Protein AF-A0A7S1KHN7-F1 (afdb_monomer)

Structure (mmCIF, N/CA/C/O backbone):
data_AF-A0A7S1KHN7-F1
#
_entry.id   AF-A0A7S1KHN7-F1
#
loop_
_atom_site.group_PDB
_atom_site.id
_atom_site.type_symbol
_atom_site.label_atom_id
_atom_site.label_alt_id
_atom_site.label_comp_id
_atom_site.label_asym_id
_atom_site.label_entity_id
_atom_site.label_seq_id
_atom_site.pdbx_PDB_ins_code
_atom_site.Cartn_x
_atom_site.Cartn_y
_atom_site.Cartn_z
_atom_site.occupancy
_atom_site.B_iso_or_equiv
_atom_site.auth_seq_id
_atom_site.auth_comp_id
_atom_site.auth_asym_id
_atom_site.auth_atom_id
_atom_site.pdbx_PDB_model_num
ATOM 1 N N . PRO A 1 1 ? 35.861 29.341 37.944 1.00 38.50 1 PRO A N 1
ATOM 2 C CA . PRO A 1 1 ? 36.157 28.935 36.550 1.00 38.50 1 PRO A CA 1
ATOM 3 C C . PRO A 1 1 ? 35.665 27.499 36.303 1.00 38.50 1 PRO A C 1
ATOM 5 O O . PRO A 1 1 ? 36.413 26.543 36.463 1.00 38.50 1 PRO A O 1
ATOM 8 N N . GLY A 1 2 ? 34.365 27.361 36.027 1.00 36.22 2 GLY A N 1
ATOM 9 C CA . GLY A 1 2 ? 33.730 26.093 35.667 1.00 36.22 2 GLY A CA 1
ATOM 10 C C . GLY A 1 2 ? 33.536 26.039 34.156 1.00 36.22 2 GLY A C 1
ATOM 11 O O . GLY A 1 2 ? 32.912 26.937 33.597 1.00 36.22 2 GLY A O 1
ATOM 12 N N . GLY A 1 3 ? 34.107 25.027 33.506 1.00 36.81 3 GLY A N 1
ATOM 13 C CA . GLY A 1 3 ? 33.916 24.744 32.085 1.00 36.81 3 GLY A CA 1
ATOM 14 C C . GLY A 1 3 ? 33.071 23.487 31.933 1.00 36.81 3 GLY A C 1
ATOM 15 O O . GLY A 1 3 ? 33.498 22.412 32.347 1.00 36.81 3 GLY A O 1
ATOM 16 N N . GLY A 1 4 ? 31.862 23.648 31.396 1.00 34.50 4 GLY A N 1
ATOM 17 C CA . GLY A 1 4 ? 30.913 22.570 31.136 1.00 34.50 4 GLY A CA 1
ATOM 18 C C . GLY A 1 4 ? 31.335 21.704 29.950 1.00 34.50 4 GLY A C 1
ATOM 19 O O . GLY A 1 4 ? 31.726 22.212 28.900 1.00 34.50 4 GLY A O 1
ATOM 20 N N . GLY A 1 5 ? 31.242 20.388 30.138 1.00 30.95 5 GLY A N 1
ATOM 21 C CA . GLY A 1 5 ? 31.357 19.401 29.074 1.00 30.95 5 GLY A CA 1
ATOM 22 C C . GLY A 1 5 ? 30.022 19.248 28.356 1.00 30.95 5 GLY A C 1
ATOM 23 O O . GLY A 1 5 ? 29.021 18.878 28.965 1.00 30.95 5 GLY A O 1
ATOM 24 N N . TRP A 1 6 ? 30.015 19.523 27.057 1.00 35.19 6 TRP A N 1
ATOM 25 C CA . TRP A 1 6 ? 28.909 19.191 26.171 1.00 35.19 6 TRP A CA 1
ATOM 26 C C . TRP A 1 6 ? 28.982 17.695 25.858 1.00 35.19 6 TRP A C 1
ATOM 28 O 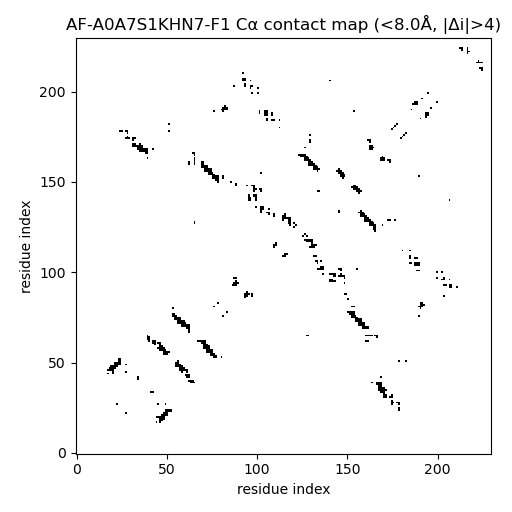O . TRP A 1 6 ? 29.847 17.253 25.104 1.00 35.19 6 TRP A O 1
ATOM 38 N N . HIS A 1 7 ? 28.108 16.897 26.469 1.00 38.44 7 HIS A N 1
ATOM 39 C CA . HIS A 1 7 ? 27.828 15.543 25.999 1.00 38.44 7 HIS A CA 1
ATOM 40 C C . HIS A 1 7 ? 26.783 15.627 24.887 1.00 38.44 7 HIS A C 1
ATOM 42 O O . HIS A 1 7 ? 25.629 15.972 25.127 1.00 38.44 7 HIS A O 1
ATOM 48 N N . GLN A 1 8 ? 27.218 15.322 23.664 1.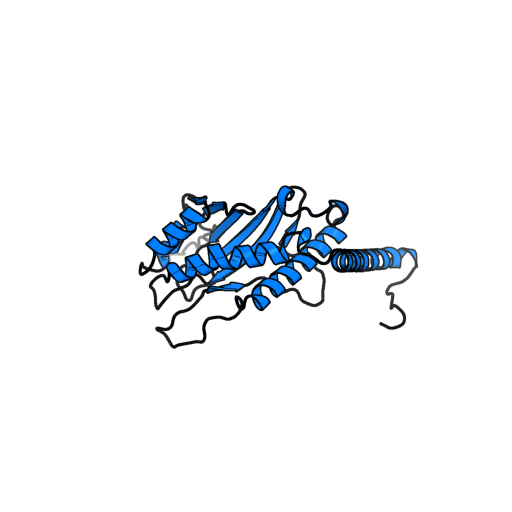00 34.28 8 GLN A N 1
ATOM 49 C CA . GLN A 1 8 ? 26.349 14.967 22.547 1.00 34.28 8 GLN A CA 1
ATOM 50 C C . GLN A 1 8 ? 25.595 13.687 22.919 1.00 34.28 8 GLN A C 1
ATOM 52 O O . GLN A 1 8 ? 26.138 12.588 22.834 1.00 34.28 8 GLN A O 1
ATOM 57 N N . GLN A 1 9 ? 24.349 13.839 23.363 1.00 33.41 9 GLN A N 1
ATOM 58 C CA . GLN A 1 9 ? 23.382 12.750 23.354 1.00 33.41 9 GLN A CA 1
ATOM 59 C C . GLN A 1 9 ? 23.058 12.444 21.894 1.00 33.41 9 GLN A C 1
ATOM 61 O O . GLN A 1 9 ? 22.534 13.284 21.167 1.00 33.41 9 GLN A O 1
ATOM 66 N N . GLN A 1 10 ? 23.467 11.257 21.461 1.00 31.89 10 GLN A N 1
ATOM 67 C CA . GLN A 1 10 ? 23.015 10.654 20.220 1.00 31.89 10 GLN A CA 1
ATOM 68 C C . GLN A 1 10 ? 21.519 10.365 20.378 1.00 31.89 10 GLN A C 1
ATOM 70 O O . GLN A 1 10 ? 21.125 9.659 21.305 1.00 31.89 10 GLN A O 1
ATOM 75 N N . ASP A 1 11 ? 20.698 10.942 19.501 1.00 35.25 11 ASP A N 1
ATOM 76 C CA . ASP A 1 11 ? 19.296 10.563 19.331 1.00 35.25 11 ASP A CA 1
ATOM 77 C C . ASP A 1 11 ? 19.247 9.127 18.785 1.00 35.25 11 ASP A C 1
ATOM 79 O O . ASP A 1 11 ? 19.251 8.894 17.574 1.00 35.25 11 ASP A O 1
ATOM 83 N N . GLU A 1 12 ? 19.242 8.139 19.680 1.00 34.81 12 GLU A N 1
ATOM 84 C CA . GLU A 1 12 ? 18.810 6.788 19.335 1.00 34.81 12 GLU A CA 1
ATOM 85 C C . GLU A 1 12 ? 17.285 6.798 19.136 1.00 34.81 12 GLU A C 1
ATOM 87 O O . GLU A 1 12 ? 16.558 7.349 19.971 1.00 34.81 12 GLU A O 1
ATOM 92 N N . PRO A 1 13 ? 16.748 6.201 18.057 1.00 35.25 13 PRO A N 1
ATOM 93 C CA . PRO A 1 13 ? 15.307 6.107 17.893 1.00 35.25 13 PRO A CA 1
ATOM 94 C C . PRO A 1 13 ? 14.733 5.239 19.018 1.00 35.25 13 PRO A C 1
ATOM 96 O O . PRO A 1 13 ? 15.009 4.042 19.086 1.00 35.25 13 PRO A O 1
ATOM 99 N N . MET A 1 14 ? 13.915 5.842 19.890 1.00 34.03 14 MET A N 1
ATOM 100 C CA . MET A 1 14 ? 13.082 5.118 20.851 1.00 34.03 14 MET A CA 1
ATOM 101 C C . MET A 1 14 ? 12.226 4.099 20.095 1.00 34.03 14 MET A C 1
ATOM 103 O O . MET A 1 14 ? 11.232 4.444 19.452 1.00 34.03 14 MET A O 1
ATOM 107 N N . VAL A 1 15 ? 12.620 2.831 20.170 1.00 39.62 15 VAL A N 1
ATOM 108 C CA . VAL A 1 15 ? 11.773 1.707 19.786 1.00 39.62 15 VAL A CA 1
ATOM 109 C C . VAL A 1 15 ? 10.749 1.559 20.904 1.00 39.62 15 VAL A C 1
ATOM 111 O O . VAL A 1 15 ? 10.994 0.891 21.904 1.00 39.62 15 VAL A O 1
ATOM 114 N N . ASP A 1 16 ? 9.630 2.269 20.767 1.00 47.06 16 ASP A N 1
ATOM 115 C CA . ASP A 1 16 ? 8.470 2.129 21.643 1.00 47.06 16 ASP A CA 1
ATOM 116 C C . ASP A 1 16 ? 8.098 0.630 21.719 1.00 47.06 16 ASP A C 1
ATOM 118 O O . ASP A 1 16 ? 7.690 0.017 20.728 1.00 47.06 16 ASP A O 1
ATOM 122 N N . SER A 1 17 ? 8.285 0.019 22.891 1.00 42.00 17 SER A N 1
ATOM 123 C CA . SER A 1 17 ? 8.115 -1.415 23.145 1.00 42.00 17 SER A CA 1
ATOM 124 C C . SER A 1 17 ? 6.641 -1.802 23.307 1.00 42.00 17 SER A C 1
ATOM 126 O O . SER A 1 17 ? 6.225 -2.353 24.325 1.00 42.00 17 SER A O 1
ATOM 128 N N . TYR A 1 18 ? 5.811 -1.517 22.304 1.00 53.28 18 TYR A N 1
ATOM 129 C CA . TYR A 1 18 ? 4.460 -2.077 22.268 1.00 53.28 18 TYR A CA 1
ATOM 130 C C . TYR A 1 18 ? 4.554 -3.572 21.940 1.00 53.28 18 TYR A C 1
ATOM 132 O O . TYR A 1 18 ? 5.207 -3.960 20.970 1.00 53.28 18 TYR A O 1
ATOM 140 N N . SER A 1 19 ? 3.894 -4.431 22.725 1.00 57.41 19 SER A N 1
ATOM 141 C CA . SER A 1 19 ? 3.699 -5.827 22.325 1.00 57.41 19 SER A CA 1
ATOM 142 C C . SER A 1 19 ? 2.887 -5.834 21.029 1.00 57.41 19 SER A C 1
ATOM 144 O O . SER A 1 19 ? 1.721 -5.434 21.044 1.00 57.41 19 SER A O 1
ATOM 146 N N . SER A 1 20 ? 3.489 -6.249 19.914 1.00 73.56 20 SER A N 1
ATOM 147 C CA . SER A 1 20 ? 2.803 -6.311 18.624 1.00 73.56 20 SER A CA 1
ATOM 148 C C . SER A 1 20 ? 1.618 -7.264 18.725 1.00 73.56 20 SER A C 1
ATOM 150 O O . SER A 1 20 ? 1.796 -8.461 18.961 1.00 73.56 20 SER A O 1
ATOM 152 N N . ARG A 1 21 ? 0.406 -6.732 18.583 1.00 90.81 21 ARG A N 1
ATOM 153 C CA . ARG A 1 21 ? -0.817 -7.527 18.658 1.00 90.81 21 ARG A CA 1
ATOM 154 C C . ARG A 1 21 ? -0.970 -8.359 17.387 1.00 90.81 21 ARG A C 1
ATOM 156 O O . ARG A 1 21 ? -0.601 -7.909 16.306 1.00 90.81 21 ARG A O 1
ATOM 163 N N . GLU A 1 22 ? -1.544 -9.546 17.508 1.00 95.50 22 GLU A N 1
ATOM 164 C CA . GLU A 1 22 ? -1.936 -10.363 16.360 1.00 95.50 22 GLU A CA 1
ATOM 165 C C . GLU A 1 22 ? -3.420 -10.711 16.462 1.00 95.50 22 GLU A C 1
ATOM 167 O O . GLU A 1 22 ? -3.921 -10.999 17.552 1.00 95.50 22 GLU A O 1
ATOM 172 N N . GLY A 1 23 ? -4.138 -10.664 15.340 1.00 97.19 23 GLY A N 1
ATOM 173 C CA . GLY A 1 23 ? -5.563 -10.986 15.315 1.00 97.19 23 GLY A CA 1
ATOM 174 C C . GLY A 1 23 ? -6.147 -11.095 13.911 1.00 97.19 23 GLY A C 1
ATOM 175 O O . GLY A 1 23 ? -5.451 -10.946 12.911 1.00 97.19 23 GLY A O 1
ATOM 176 N N . THR A 1 24 ? -7.444 -11.367 13.822 1.00 98.25 24 THR A N 1
ATOM 177 C CA . THR A 1 24 ? -8.203 -11.409 12.563 1.00 98.25 24 THR A CA 1
ATOM 178 C C . THR A 1 24 ? -8.836 -10.054 12.240 1.00 98.25 24 THR A C 1
ATOM 180 O O . THR A 1 24 ? -9.008 -9.204 13.113 1.00 98.25 24 THR A O 1
ATOM 183 N N . GLY A 1 25 ? -9.279 -9.863 10.997 1.00 97.12 25 GLY A N 1
ATOM 184 C CA . GLY A 1 25 ? -10.030 -8.671 10.594 1.00 97.12 25 GLY A CA 1
ATOM 185 C C . GLY A 1 25 ? -11.340 -8.479 11.369 1.00 97.12 25 GLY A C 1
ATOM 186 O O . GLY A 1 25 ? -11.727 -7.344 11.642 1.00 97.12 25 GLY A O 1
ATOM 187 N N . SER A 1 26 ? -11.998 -9.565 11.794 1.00 97.75 26 SER A N 1
ATOM 188 C CA . SER A 1 26 ? -13.177 -9.477 12.667 1.00 97.75 26 SER A CA 1
ATOM 189 C C . SER A 1 26 ? -12.813 -8.973 14.064 1.00 97.75 26 SER A C 1
ATOM 191 O O . SER A 1 26 ? -13.467 -8.065 14.570 1.00 97.75 26 SER A O 1
ATOM 193 N N . GLN A 1 27 ? -11.725 -9.482 14.648 1.00 98.06 27 GLN A N 1
ATOM 194 C CA . GLN A 1 27 ? -11.218 -9.012 15.938 1.00 98.06 27 GLN A CA 1
ATOM 195 C C . GLN A 1 27 ? -10.770 -7.546 15.872 1.00 98.06 27 GLN A C 1
ATOM 197 O O . GLN A 1 27 ? -11.048 -6.791 16.799 1.00 98.06 27 GLN A O 1
ATOM 202 N N . LEU A 1 28 ? -10.143 -7.121 14.767 1.00 98.06 28 LEU A N 1
ATOM 203 C CA . LEU A 1 28 ? -9.817 -5.714 14.524 1.00 98.06 28 LEU A CA 1
ATOM 204 C C . LEU A 1 28 ? -11.083 -4.847 14.516 1.00 98.06 28 LEU A C 1
ATOM 206 O O . LEU A 1 28 ? -11.118 -3.803 15.163 1.00 98.06 28 LEU A O 1
ATOM 210 N N . ALA A 1 29 ? -12.127 -5.272 13.798 1.00 98.00 29 ALA A N 1
ATOM 211 C CA . ALA A 1 29 ? -13.386 -4.535 13.727 1.00 98.00 29 ALA A CA 1
ATOM 212 C C . ALA A 1 29 ? -14.045 -4.393 15.107 1.00 98.00 29 ALA A C 1
ATOM 214 O O . ALA A 1 29 ? -14.517 -3.310 15.455 1.00 98.00 29 ALA A O 1
ATOM 215 N N . ASP A 1 30 ? -14.066 -5.467 15.893 1.00 98.12 30 ASP A N 1
ATOM 216 C CA . ASP A 1 30 ? -14.650 -5.464 17.234 1.00 98.12 30 ASP A CA 1
ATOM 217 C C . ASP A 1 30 ? -13.851 -4.586 18.197 1.00 98.12 30 ASP A C 1
ATOM 219 O O . ASP A 1 30 ? -14.430 -3.803 18.953 1.00 98.12 30 ASP A O 1
ATOM 223 N N . GLU A 1 31 ? -12.523 -4.636 18.118 1.00 97.75 31 GLU A N 1
ATOM 224 C CA . GLU A 1 31 ? -11.655 -3.793 18.928 1.00 97.75 31 GLU A CA 1
ATOM 225 C C . GLU A 1 31 ? -11.808 -2.309 18.571 1.00 97.75 31 GLU A C 1
ATOM 227 O O . GLU A 1 31 ? -11.940 -1.472 19.462 1.00 97.75 31 GLU A O 1
ATOM 232 N N . LEU A 1 32 ? -11.878 -1.972 17.281 1.00 97.88 32 LEU A N 1
ATOM 233 C CA . LEU A 1 32 ? -12.134 -0.605 16.828 1.00 97.88 32 LEU A CA 1
ATOM 234 C C . LEU A 1 32 ? -13.471 -0.079 17.361 1.00 97.88 32 LEU A C 1
ATOM 236 O O . LEU A 1 32 ? -13.517 1.030 17.886 1.00 97.88 32 LEU A O 1
ATOM 240 N N . ARG A 1 33 ? -14.542 -0.881 17.310 1.00 98.06 33 ARG A N 1
ATOM 241 C CA . ARG A 1 33 ? -15.845 -0.510 17.895 1.00 98.06 33 ARG A CA 1
ATOM 242 C C . ARG A 1 33 ? -15.770 -0.351 19.415 1.00 98.06 33 ARG A C 1
ATOM 244 O O . ARG A 1 33 ? -16.393 0.549 19.962 1.00 98.06 33 ARG A O 1
ATOM 251 N N . ARG A 1 34 ? -14.986 -1.182 20.108 1.00 97.62 34 ARG A N 1
ATOM 252 C CA . ARG A 1 34 ? -14.762 -1.076 21.563 1.00 97.62 34 ARG A CA 1
ATOM 253 C C . ARG A 1 34 ? -14.014 0.205 21.954 1.00 97.62 34 ARG A C 1
ATOM 255 O O . ARG A 1 34 ? -14.176 0.697 23.074 1.00 97.62 34 ARG A O 1
ATOM 262 N N . LEU A 1 35 ? -13.167 0.718 21.062 1.00 97.25 35 LEU A N 1
ATOM 263 C CA . LEU A 1 35 ? -12.437 1.971 21.249 1.00 97.25 35 LEU A CA 1
ATOM 264 C C . LEU A 1 35 ? -13.286 3.218 20.972 1.00 97.25 35 LEU A C 1
ATOM 266 O O . LEU A 1 35 ? -12.826 4.317 21.273 1.00 97.25 35 LEU A O 1
ATOM 270 N N . ASP A 1 36 ? -14.504 3.080 20.447 1.00 97.88 36 ASP A N 1
ATOM 271 C CA . ASP A 1 36 ? -15.377 4.217 20.150 1.00 97.88 36 ASP A CA 1
ATOM 272 C C . ASP A 1 36 ? -15.581 5.127 21.377 1.00 97.88 36 ASP A C 1
ATOM 274 O O . ASP A 1 36 ? -15.767 4.667 22.508 1.00 97.88 36 ASP A O 1
ATOM 278 N N . GLY A 1 37 ? -15.436 6.439 21.173 1.00 96.25 37 GLY A N 1
ATOM 279 C CA . GLY A 1 37 ? -15.522 7.462 22.217 1.00 96.25 37 GLY A CA 1
ATOM 280 C C . GLY A 1 37 ? -14.312 7.560 23.159 1.00 96.25 37 GLY A C 1
ATOM 281 O O . GLY A 1 37 ? -14.193 8.553 23.885 1.00 96.25 37 GLY A O 1
ATOM 282 N N . ARG A 1 38 ? -13.383 6.592 23.151 1.00 97.31 38 ARG A N 1
ATOM 283 C CA . ARG A 1 38 ? -12.190 6.613 24.017 1.00 97.31 38 ARG A CA 1
ATOM 284 C C . ARG A 1 38 ? -11.192 7.703 23.610 1.00 97.31 38 ARG A C 1
ATOM 286 O O . ARG A 1 38 ? -11.230 8.176 22.473 1.00 97.31 38 ARG A O 1
ATOM 293 N N . PRO A 1 39 ? -10.267 8.098 24.512 1.00 96.81 39 PRO A N 1
ATOM 294 C CA . PRO A 1 39 ? -9.193 9.021 24.168 1.00 96.81 39 PRO A CA 1
ATOM 295 C C . PRO A 1 39 ? -8.348 8.507 23.001 1.00 96.81 39 PRO A C 1
ATOM 297 O O . PRO A 1 39 ? -7.953 7.342 22.980 1.00 96.81 39 PRO A O 1
ATOM 300 N N . TYR A 1 40 ? -8.016 9.407 22.079 1.00 95.00 40 TYR A N 1
ATOM 301 C CA . TYR A 1 40 ? -7.280 9.112 20.850 1.00 95.00 40 TYR A CA 1
ATOM 302 C C . TYR A 1 40 ? -6.036 8.215 20.991 1.00 95.00 40 TYR A C 1
ATOM 304 O O . TYR A 1 40 ? -5.873 7.309 20.170 1.00 95.00 40 TYR A O 1
ATOM 312 N N . PRO A 1 41 ? -5.175 8.384 22.020 1.00 95.25 41 PRO A N 1
ATOM 313 C CA . PRO A 1 41 ? -3.982 7.550 22.166 1.00 95.25 41 PRO A CA 1
ATOM 314 C C . PRO A 1 41 ? -4.269 6.049 22.298 1.00 95.25 41 PRO A C 1
ATOM 316 O O . PRO A 1 41 ? -3.364 5.253 22.067 1.00 95.25 41 PRO A O 1
ATOM 319 N N . ALA A 1 42 ? -5.506 5.649 22.617 1.00 96.19 42 ALA A N 1
ATOM 320 C CA . ALA A 1 42 ? -5.898 4.244 22.706 1.00 96.19 42 ALA A CA 1
ATOM 321 C C . ALA A 1 42 ? -5.800 3.490 21.364 1.00 96.19 42 ALA A C 1
ATOM 323 O O . ALA A 1 42 ? -5.745 2.266 21.364 1.00 96.19 42 ALA A O 1
ATOM 324 N N . TYR A 1 43 ? -5.698 4.181 20.218 1.00 96.25 43 TYR A N 1
ATOM 325 C CA . TYR A 1 43 ? -5.359 3.528 18.946 1.00 96.25 43 TYR A CA 1
ATOM 326 C C . TYR A 1 43 ? -4.000 2.808 18.972 1.00 96.25 43 TYR A C 1
ATOM 328 O O . TYR A 1 43 ? -3.790 1.887 18.185 1.00 96.25 43 TYR A O 1
ATOM 336 N N . LYS A 1 44 ? -3.082 3.185 19.874 1.00 95.19 44 LYS A N 1
ATOM 337 C CA . LYS A 1 44 ? -1.789 2.503 20.044 1.00 95.19 44 LYS A CA 1
ATOM 338 C C . LYS A 1 44 ? -1.942 1.035 20.454 1.00 95.19 44 LYS A C 1
ATOM 340 O O . LYS A 1 44 ? -1.103 0.223 20.079 1.00 95.19 44 LYS A O 1
ATOM 345 N N . ASP A 1 45 ? -3.048 0.675 21.106 1.00 93.94 45 ASP A N 1
ATOM 346 C CA . ASP A 1 45 ? -3.366 -0.707 21.496 1.00 93.94 45 ASP A CA 1
ATOM 347 C C . ASP A 1 45 ? -3.658 -1.624 20.283 1.00 93.94 45 ASP A C 1
ATOM 349 O O . ASP A 1 45 ? -3.836 -2.838 20.434 1.00 93.94 45 ASP A O 1
ATOM 353 N N . LEU A 1 46 ? -3.747 -1.049 19.075 1.00 95.94 46 LEU A N 1
ATOM 354 C CA . LEU A 1 46 ? -3.952 -1.766 17.813 1.00 95.94 46 LEU A CA 1
ATOM 355 C C . LEU A 1 46 ? -2.661 -2.032 17.030 1.00 95.94 46 LEU A C 1
ATOM 357 O O . LEU A 1 46 ? -2.726 -2.706 15.997 1.00 95.94 46 LEU A O 1
ATOM 361 N N . ILE A 1 47 ? -1.520 -1.481 17.465 1.00 97.44 47 ILE A N 1
ATOM 362 C CA . ILE A 1 47 ? -0.225 -1.675 16.798 1.00 97.44 47 ILE A CA 1
ATOM 363 C C . ILE A 1 47 ? 0.076 -3.174 16.732 1.00 97.44 47 ILE A C 1
ATOM 365 O O . ILE A 1 47 ? 0.044 -3.881 17.743 1.00 97.44 47 ILE A O 1
ATOM 369 N N . GLY A 1 48 ? 0.337 -3.670 15.525 1.00 96.94 48 GLY A N 1
ATOM 370 C CA . GLY A 1 48 ? 0.397 -5.104 15.284 1.00 96.94 48 GLY A CA 1
ATOM 371 C C . GLY A 1 48 ? -0.028 -5.525 13.883 1.00 96.94 48 GLY A C 1
ATOM 372 O O . GLY A 1 48 ? -0.066 -4.721 12.952 1.00 96.94 48 GLY A O 1
ATOM 373 N N . SER A 1 49 ? -0.332 -6.811 13.750 1.00 97.75 49 SER A N 1
ATOM 374 C CA . SER A 1 49 ? -0.630 -7.507 12.504 1.00 97.75 49 SER A CA 1
ATOM 375 C C . SER A 1 49 ? -2.028 -8.121 12.547 1.00 97.75 49 SER A C 1
ATOM 377 O O . SER A 1 49 ? -2.382 -8.854 13.469 1.00 97.75 49 SER A O 1
ATOM 379 N N . TRP A 1 50 ? -2.828 -7.845 11.524 1.00 98.31 50 TRP A N 1
ATOM 380 C CA . TRP A 1 50 ? -4.218 -8.265 11.437 1.00 98.31 50 TRP A CA 1
ATOM 381 C C . TRP A 1 50 ? -4.445 -9.046 10.145 1.00 98.31 50 TRP A C 1
ATOM 383 O O . TRP A 1 50 ? -4.270 -8.524 9.044 1.00 98.31 50 TRP A O 1
ATOM 393 N N . ASN A 1 51 ? -4.825 -10.314 10.269 1.00 98.06 51 ASN A N 1
ATOM 394 C CA . ASN A 1 51 ? -5.136 -11.183 9.143 1.00 98.06 51 ASN A CA 1
ATOM 395 C C . ASN A 1 51 ? -6.524 -10.841 8.579 1.00 98.06 51 ASN A C 1
ATOM 397 O O . ASN A 1 51 ? -7.547 -11.105 9.215 1.00 98.06 51 ASN A O 1
ATOM 401 N N . MET A 1 52 ? -6.551 -10.288 7.368 1.00 97.75 52 MET A N 1
ATOM 402 C CA . MET A 1 52 ? -7.754 -9.847 6.658 1.00 97.75 52 MET A CA 1
ATOM 403 C C . MET A 1 52 ? -8.282 -10.905 5.673 1.00 97.75 52 MET A C 1
ATOM 405 O O . MET A 1 52 ? -9.111 -10.593 4.821 1.00 97.75 52 MET A O 1
ATOM 409 N N . GLY A 1 53 ? -7.806 -12.149 5.773 1.00 96.38 53 GLY A N 1
ATOM 410 C CA . GLY A 1 53 ? -8.102 -13.236 4.843 1.00 96.38 53 GLY A CA 1
ATOM 411 C C . GLY A 1 53 ? -7.096 -13.259 3.698 1.00 96.38 53 GLY A C 1
ATOM 412 O O . GLY A 1 53 ? -6.093 -13.964 3.768 1.00 96.38 53 GLY A O 1
ATOM 413 N N . ASP A 1 54 ? -7.344 -12.451 2.670 1.00 95.88 54 ASP A N 1
ATOM 414 C CA . ASP A 1 54 ? -6.532 -12.411 1.443 1.00 95.88 54 ASP A CA 1
ATOM 415 C C . ASP A 1 54 ? -5.216 -11.634 1.600 1.00 95.88 54 ASP A C 1
ATOM 417 O O . ASP A 1 54 ? -4.320 -11.715 0.759 1.00 95.88 54 ASP A O 1
ATOM 421 N N . PHE A 1 55 ? -5.089 -10.862 2.678 1.00 98.50 55 PHE A N 1
ATOM 422 C CA . PHE A 1 55 ? -3.916 -10.053 2.972 1.00 98.50 55 PHE A CA 1
ATOM 423 C C . PHE A 1 55 ? -3.742 -9.853 4.477 1.00 98.50 55 PHE A C 1
ATOM 425 O O . PHE A 1 55 ? -4.661 -10.065 5.268 1.00 98.50 55 PHE A O 1
ATOM 432 N N . THR A 1 56 ? -2.564 -9.382 4.867 1.00 98.56 56 THR A N 1
ATOM 433 C CA . THR A 1 56 ? -2.271 -8.945 6.231 1.00 98.56 56 THR A CA 1
ATOM 434 C C . THR A 1 56 ? -2.205 -7.425 6.277 1.00 98.56 56 THR A C 1
ATOM 436 O O . THR A 1 56 ? -1.488 -6.810 5.485 1.00 98.56 56 THR A O 1
ATOM 439 N N . LEU A 1 57 ? -2.934 -6.817 7.210 1.00 98.44 57 LEU A N 1
ATOM 440 C CA . LEU A 1 57 ? -2.840 -5.399 7.539 1.00 98.44 57 LEU A CA 1
ATOM 441 C C . LEU A 1 57 ? -1.914 -5.222 8.743 1.00 98.44 57 LEU A C 1
ATOM 443 O O . LEU A 1 57 ? -2.188 -5.747 9.816 1.00 98.44 57 LEU A O 1
ATOM 447 N N . LEU A 1 58 ? -0.839 -4.462 8.582 1.00 98.31 58 LEU A N 1
ATOM 448 C CA . LEU A 1 58 ? 0.106 -4.152 9.645 1.00 98.31 58 LEU A CA 1
ATOM 449 C C . LEU A 1 58 ? -0.024 -2.675 10.006 1.00 98.31 58 LEU A C 1
ATOM 451 O O . LEU A 1 58 ? 0.099 -1.819 9.132 1.00 98.31 58 LEU A O 1
ATOM 455 N N . LEU A 1 59 ? -0.268 -2.384 11.281 1.00 97.44 59 LEU A N 1
ATOM 456 C CA . LEU A 1 59 ? -0.198 -1.038 11.842 1.00 97.44 59 LEU A CA 1
ATOM 457 C C . LEU A 1 59 ? 1.169 -0.872 12.498 1.00 97.44 59 LEU A C 1
ATOM 459 O O . LEU A 1 59 ? 1.379 -1.351 13.611 1.00 97.44 59 LEU A O 1
ATOM 463 N N . ASP A 1 60 ? 2.084 -0.196 11.805 1.00 95.50 60 ASP A N 1
ATOM 464 C CA . ASP A 1 60 ? 3.456 0.000 12.286 1.00 95.50 60 ASP A CA 1
ATOM 465 C C . ASP A 1 60 ? 3.539 1.155 13.291 1.00 95.50 60 ASP A C 1
ATOM 467 O O . ASP A 1 60 ? 4.285 1.099 14.265 1.00 95.50 60 ASP A O 1
ATOM 471 N N . LYS A 1 61 ? 2.766 2.222 13.055 1.00 95.12 61 LYS A N 1
ATOM 472 C CA . LYS A 1 61 ? 2.745 3.411 13.911 1.00 95.12 61 LYS A CA 1
ATOM 473 C C . LYS A 1 61 ? 1.356 4.023 13.946 1.00 95.12 61 LYS A C 1
ATOM 475 O O . LYS A 1 61 ? 0.863 4.481 12.918 1.00 95.12 61 LYS A O 1
ATOM 480 N N . ALA A 1 62 ? 0.766 4.108 15.133 1.00 94.56 62 ALA A N 1
ATOM 481 C CA . ALA A 1 62 ? -0.436 4.902 15.361 1.00 94.56 62 ALA A CA 1
ATOM 482 C C . ALA A 1 62 ? -0.067 6.375 15.602 1.00 94.56 62 ALA A C 1
ATOM 484 O O . ALA A 1 62 ? 0.881 6.675 16.332 1.00 94.56 62 ALA A O 1
ATOM 485 N N . GLN A 1 63 ? -0.813 7.300 15.000 1.00 92.44 63 GLN A N 1
ATOM 486 C CA . GLN A 1 63 ? -0.627 8.731 15.238 1.00 92.44 63 GLN A CA 1
ATOM 487 C C . GLN A 1 63 ? -0.989 9.099 16.689 1.00 92.44 63 GLN A C 1
ATOM 489 O O . GLN A 1 63 ? -1.897 8.514 17.280 1.00 92.44 63 GLN A O 1
ATOM 494 N N . SER A 1 64 ? -0.252 10.035 17.296 1.00 89.44 64 SER A N 1
ATOM 495 C CA . SER A 1 64 ? -0.383 10.371 18.726 1.00 89.44 64 SER A CA 1
ATOM 496 C C . SER A 1 64 ? -1.680 11.102 19.065 1.00 89.44 64 SER A C 1
ATOM 498 O O . SER A 1 64 ? -2.187 10.988 20.181 1.00 89.44 64 SER A O 1
ATOM 500 N N . ASP A 1 65 ? -2.202 11.856 18.104 1.00 90.56 65 ASP A N 1
ATOM 501 C CA . ASP A 1 65 ? -3.422 12.644 18.199 1.00 90.56 65 ASP A CA 1
ATOM 502 C C . ASP A 1 65 ? -3.996 12.876 16.780 1.00 90.56 65 ASP A C 1
ATOM 504 O O . ASP A 1 65 ? -3.284 12.657 15.798 1.00 90.56 65 ASP A O 1
ATOM 508 N N . PRO A 1 66 ? -5.258 13.319 16.636 1.00 85.88 66 PRO A N 1
ATOM 509 C CA . PRO A 1 66 ? -5.902 13.494 15.328 1.00 85.88 66 PRO A CA 1
ATOM 510 C C . PRO A 1 66 ? -5.271 14.553 14.406 1.00 85.88 66 PRO A C 1
ATOM 512 O O . PRO A 1 66 ? -5.689 14.668 13.255 1.00 85.88 66 PRO A O 1
ATOM 515 N N . TYR A 1 67 ? -4.349 15.377 14.912 1.00 83.50 67 TYR A N 1
ATOM 516 C CA . TYR A 1 67 ? -3.673 16.457 14.189 1.00 83.50 67 TYR A CA 1
ATOM 517 C C . TYR A 1 67 ? -2.205 16.132 13.879 1.00 83.50 67 TYR A C 1
ATOM 519 O O . TYR A 1 67 ? -1.546 16.896 13.171 1.00 83.50 67 TYR A O 1
ATOM 527 N N . ALA A 1 68 ? -1.691 15.022 14.408 1.00 88.38 68 ALA A N 1
ATOM 528 C CA . ALA A 1 68 ? -0.348 14.535 14.144 1.00 88.38 68 ALA A CA 1
ATOM 529 C C . ALA A 1 68 ? -0.223 13.968 12.715 1.00 88.38 68 ALA A C 1
ATOM 531 O O . ALA A 1 68 ? -1.228 13.747 12.033 1.00 88.38 68 ALA A O 1
ATOM 532 N N . PRO A 1 69 ? 1.008 13.705 12.237 1.00 90.56 69 PRO A N 1
ATOM 533 C CA . PRO A 1 69 ? 1.207 12.935 11.018 1.00 90.56 69 PRO A CA 1
ATOM 534 C C . PRO A 1 69 ? 0.415 11.612 11.052 1.00 90.56 69 PRO A C 1
ATOM 536 O O . PRO A 1 69 ? 0.475 10.922 12.075 1.00 90.56 69 PRO A O 1
ATOM 539 N N . PRO A 1 70 ? -0.287 11.249 9.959 1.00 93.25 70 PRO A N 1
ATOM 540 C CA . PRO A 1 70 ? -1.142 10.067 9.898 1.00 93.25 70 PRO A CA 1
ATOM 541 C C . PRO A 1 70 ? -0.462 8.747 10.277 1.00 93.25 70 PRO A C 1
ATOM 543 O O . PRO A 1 70 ? 0.760 8.598 10.232 1.00 93.25 70 PRO A O 1
ATOM 546 N N . SER A 1 71 ? -1.282 7.757 10.630 1.00 95.62 71 SER A N 1
ATOM 547 C CA . SER A 1 71 ? -0.796 6.442 11.065 1.00 95.62 71 SER A CA 1
ATOM 548 C C . SER A 1 71 ? -0.195 5.670 9.892 1.00 95.62 71 SER A C 1
ATOM 550 O O . SER A 1 71 ? -0.739 5.720 8.791 1.00 95.62 71 SER A O 1
ATOM 552 N N . HIS A 1 72 ? 0.897 4.942 10.121 1.00 96.75 72 HIS A N 1
ATOM 553 C CA . HIS A 1 72 ? 1.595 4.173 9.091 1.00 96.75 72 HIS A CA 1
ATOM 554 C C . HIS A 1 72 ? 1.085 2.739 9.039 1.00 96.75 72 HIS A C 1
ATOM 556 O O . HIS A 1 72 ? 1.084 2.035 10.052 1.00 96.75 72 HIS A O 1
ATOM 562 N N . PHE A 1 73 ? 0.715 2.313 7.836 1.00 97.62 73 PHE A N 1
ATOM 563 C CA . PHE A 1 73 ? 0.219 0.979 7.564 1.00 97.62 73 PHE A CA 1
ATOM 564 C C . PHE A 1 73 ? 0.999 0.304 6.442 1.00 97.62 73 PHE A C 1
ATOM 566 O O . PHE A 1 73 ? 1.424 0.936 5.469 1.00 97.62 73 PHE A O 1
ATOM 573 N N . ARG A 1 74 ? 1.103 -1.019 6.548 1.00 98.19 74 ARG A N 1
ATOM 574 C CA . ARG A 1 74 ? 1.483 -1.894 5.442 1.00 98.19 74 ARG A CA 1
ATOM 575 C C . ARG A 1 74 ? 0.354 -2.862 5.154 1.00 98.19 74 ARG A C 1
ATOM 577 O O . ARG A 1 74 ? -0.223 -3.451 6.061 1.00 98.19 74 ARG A O 1
ATOM 584 N N . VAL A 1 75 ? 0.061 -3.046 3.879 1.00 98.19 75 VAL A N 1
ATOM 585 C CA . VAL A 1 75 ? -0.827 -4.089 3.383 1.00 98.19 75 VAL A CA 1
ATOM 586 C C . VAL A 1 75 ? 0.025 -5.097 2.643 1.00 98.19 75 VAL A C 1
ATOM 588 O O . VAL A 1 75 ? 0.647 -4.751 1.645 1.00 98.19 75 VAL A O 1
ATOM 591 N N . ARG A 1 76 ? 0.055 -6.338 3.121 1.00 98.62 76 ARG A N 1
ATOM 592 C CA . ARG A 1 76 ? 0.856 -7.408 2.532 1.00 98.62 76 ARG A CA 1
ATOM 593 C C . ARG A 1 76 ? -0.039 -8.502 1.970 1.00 98.62 76 ARG A C 1
ATOM 595 O O . ARG A 1 76 ? -0.681 -9.225 2.725 1.00 98.62 76 ARG A O 1
ATOM 602 N N . VAL A 1 77 ? -0.040 -8.638 0.651 1.00 98.81 77 VAL A N 1
ATOM 603 C CA . VAL A 1 77 ? -0.740 -9.694 -0.082 1.00 98.81 77 VAL A CA 1
ATOM 604 C C . VAL A 1 77 ? 0.277 -10.782 -0.442 1.00 98.81 77 VAL A C 1
ATOM 606 O O . VAL A 1 77 ? 1.239 -10.484 -1.152 1.00 98.81 77 VAL A O 1
ATOM 609 N N . PRO A 1 78 ? 0.131 -12.034 0.019 1.00 98.62 78 PRO A N 1
ATOM 610 C CA . PRO A 1 78 ? 1.037 -13.105 -0.388 1.00 98.62 78 PRO A CA 1
ATOM 611 C C . PRO A 1 78 ? 0.910 -13.375 -1.895 1.00 98.62 78 PRO A C 1
ATOM 613 O O . PRO A 1 78 ? -0.179 -13.276 -2.460 1.00 98.62 78 PRO A O 1
ATOM 616 N N . GLN A 1 79 ? 1.995 -13.778 -2.564 1.00 98.00 79 GLN A N 1
ATOM 617 C CA . GLN A 1 79 ? 1.969 -14.080 -4.006 1.00 98.00 79 GLN A CA 1
ATOM 618 C C . GLN A 1 79 ? 1.011 -15.224 -4.364 1.00 98.00 79 GLN A C 1
ATOM 620 O O . GLN A 1 79 ? 0.475 -15.269 -5.472 1.00 98.00 79 GLN A O 1
ATOM 625 N N . SER A 1 80 ? 0.721 -16.118 -3.411 1.00 97.94 80 SER A N 1
ATOM 626 C CA . SER A 1 80 ? -0.317 -17.142 -3.558 1.00 97.94 80 SER A CA 1
ATOM 627 C C . SER A 1 80 ? -1.705 -16.555 -3.839 1.00 97.94 80 SER A C 1
ATOM 629 O O . SER A 1 80 ? -2.510 -17.251 -4.460 1.00 97.94 80 SER A O 1
ATOM 631 N N . VAL A 1 81 ? -1.952 -15.301 -3.448 1.00 98.44 81 VAL A N 1
ATOM 632 C CA . VAL A 1 81 ? -3.186 -14.534 -3.669 1.00 98.44 81 VAL A CA 1
ATOM 633 C C . VAL A 1 81 ? -2.989 -13.453 -4.738 1.00 98.44 81 VAL A C 1
ATOM 635 O O . VAL A 1 81 ? -3.818 -13.334 -5.635 1.00 98.44 81 VAL A O 1
ATOM 638 N N . ALA A 1 82 ? -1.880 -12.704 -4.702 1.00 98.38 82 ALA A N 1
ATOM 639 C CA . ALA A 1 82 ? -1.608 -11.627 -5.660 1.00 98.38 82 ALA A CA 1
ATOM 640 C C . ALA A 1 82 ? -1.423 -12.141 -7.100 1.00 98.38 82 ALA A C 1
ATOM 642 O O . ALA A 1 82 ? -1.816 -11.465 -8.051 1.00 98.38 82 ALA A O 1
ATOM 643 N N . LYS A 1 83 ? -0.873 -13.356 -7.254 1.00 98.19 83 LYS A N 1
ATOM 644 C CA . LYS A 1 83 ? -0.729 -14.093 -8.521 1.00 98.19 83 LYS A CA 1
ATOM 645 C C . LYS A 1 83 ? 0.011 -13.334 -9.630 1.00 98.19 83 LYS A C 1
ATOM 647 O O . LYS A 1 83 ? -0.253 -13.580 -10.807 1.00 98.19 83 LYS A O 1
ATOM 652 N N . PHE A 1 84 ? 0.955 -12.450 -9.299 1.00 98.25 84 PHE A N 1
ATOM 653 C CA . PHE A 1 84 ? 1.778 -11.836 -10.343 1.00 98.25 84 PHE A CA 1
ATOM 654 C C . PHE A 1 84 ? 2.722 -12.884 -10.947 1.00 98.25 84 PHE A C 1
ATOM 656 O O . PHE A 1 84 ? 3.371 -13.625 -10.202 1.00 98.25 84 PHE A O 1
ATOM 663 N N . PRO A 1 85 ? 2.831 -12.969 -12.284 1.00 97.12 85 PRO A N 1
ATOM 664 C CA . PRO A 1 85 ? 3.776 -13.878 -12.916 1.00 97.12 85 PRO A CA 1
ATOM 665 C C . PRO A 1 85 ? 5.211 -13.437 -12.615 1.00 97.12 85 PRO A C 1
ATOM 667 O O . PRO A 1 85 ? 5.513 -12.246 -12.650 1.00 97.12 85 PRO A O 1
ATOM 670 N N . ALA A 1 86 ? 6.119 -14.389 -12.380 1.00 96.44 86 ALA A N 1
ATOM 671 C CA . ALA A 1 86 ? 7.520 -14.091 -12.059 1.00 96.44 86 ALA A CA 1
ATOM 672 C C . ALA A 1 86 ? 8.214 -13.219 -13.121 1.00 96.44 86 ALA A C 1
ATOM 674 O O . ALA A 1 86 ? 9.029 -12.367 -12.785 1.00 96.44 86 ALA A O 1
ATOM 675 N N . ALA A 1 87 ? 7.834 -13.364 -14.395 1.00 95.94 87 ALA A N 1
ATOM 676 C CA . ALA A 1 87 ? 8.326 -12.527 -15.491 1.00 95.94 87 ALA A CA 1
ATOM 677 C C . ALA A 1 87 ? 8.011 -11.026 -15.320 1.00 95.94 87 ALA A C 1
ATOM 679 O O . ALA A 1 87 ? 8.659 -10.188 -15.934 1.00 95.94 87 ALA A O 1
ATOM 680 N N . ALA A 1 88 ? 7.035 -10.655 -14.486 1.00 96.62 88 ALA A N 1
ATOM 681 C CA . ALA A 1 88 ? 6.737 -9.255 -14.201 1.00 96.62 88 ALA A CA 1
ATOM 682 C C .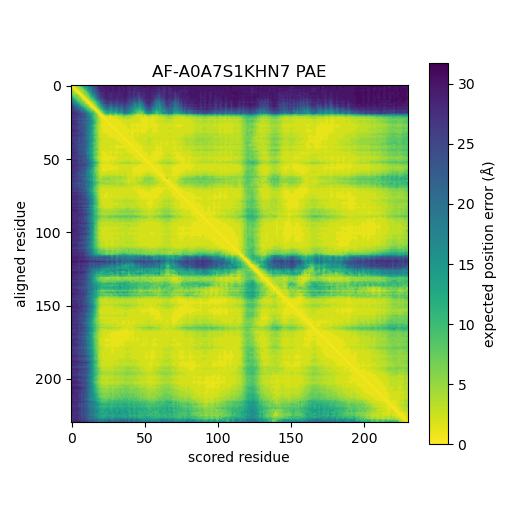 ALA A 1 88 ? 7.707 -8.625 -13.187 1.00 96.62 88 ALA A C 1
ATOM 684 O O . ALA A 1 88 ? 7.731 -7.406 -13.067 1.00 96.62 88 ALA A O 1
ATOM 685 N N . TYR A 1 89 ? 8.488 -9.420 -12.444 1.00 96.56 89 TYR A N 1
ATOM 686 C CA . TYR A 1 89 ? 9.292 -8.903 -11.330 1.00 96.56 89 TYR A CA 1
ATOM 687 C C . TYR A 1 89 ? 10.653 -9.580 -11.112 1.00 96.56 89 TYR A C 1
ATOM 689 O O . TYR A 1 89 ? 11.346 -9.225 -10.161 1.00 96.56 89 TYR A O 1
ATOM 697 N N . ASN A 1 90 ? 11.049 -10.538 -11.953 1.00 94.38 90 ASN A N 1
ATOM 698 C CA . ASN A 1 90 ? 12.347 -11.216 -11.860 1.00 94.38 90 ASN A CA 1
ATOM 699 C C . ASN A 1 90 ? 13.520 -10.318 -12.291 1.00 94.38 90 ASN A C 1
ATOM 701 O O . ASN A 1 90 ? 14.596 -10.375 -11.701 1.00 94.38 90 ASN A O 1
ATOM 705 N N . SER A 1 91 ? 13.311 -9.484 -13.308 1.00 95.81 91 SER A N 1
ATOM 706 C CA . SER A 1 91 ? 14.249 -8.462 -13.753 1.00 95.81 91 SER A CA 1
ATOM 707 C C . SER A 1 91 ? 14.106 -7.226 -12.875 1.00 95.81 91 SER A C 1
ATOM 709 O O . SER A 1 91 ? 12.990 -6.808 -12.560 1.00 95.81 91 SER A O 1
ATOM 711 N N . LYS A 1 92 ? 15.231 -6.599 -12.512 1.00 95.50 92 LYS A N 1
ATOM 712 C CA . LYS A 1 92 ? 15.226 -5.375 -11.699 1.00 95.50 92 LYS A CA 1
ATOM 713 C C . LYS A 1 92 ? 14.377 -4.277 -12.345 1.00 95.50 92 LYS A C 1
ATOM 715 O O . LYS A 1 92 ? 13.607 -3.631 -11.640 1.00 95.50 92 LYS A O 1
ATOM 720 N N . ILE A 1 93 ? 14.489 -4.078 -13.662 1.00 96.88 93 ILE A N 1
ATOM 721 C CA . ILE A 1 93 ? 13.739 -3.020 -14.351 1.00 96.88 93 ILE A CA 1
ATOM 722 C C . ILE A 1 93 ? 12.238 -3.326 -14.386 1.00 96.88 93 ILE A C 1
ATOM 724 O O . ILE A 1 93 ? 11.437 -2.461 -14.035 1.00 96.88 93 ILE A O 1
ATOM 728 N N . ARG A 1 94 ? 11.852 -4.577 -14.682 1.00 97.12 94 ARG A N 1
ATOM 729 C CA . ARG A 1 94 ? 10.440 -4.993 -14.664 1.00 97.12 94 ARG A CA 1
ATOM 730 C C . ARG A 1 94 ? 9.849 -4.921 -13.259 1.00 97.12 94 ARG A C 1
ATOM 732 O O . ARG A 1 94 ? 8.734 -4.445 -13.104 1.00 97.12 94 ARG A O 1
ATOM 739 N N . ASN A 1 95 ? 10.610 -5.287 -12.224 1.00 97.94 95 ASN A N 1
ATOM 740 C CA . ASN A 1 95 ? 10.188 -5.133 -10.830 1.00 97.94 95 ASN A CA 1
ATOM 741 C C . ASN A 1 95 ? 9.913 -3.665 -10.472 1.00 97.94 95 ASN A C 1
ATOM 743 O O . ASN A 1 95 ? 8.877 -3.364 -9.883 1.00 97.94 95 ASN A O 1
ATOM 747 N N . VAL A 1 96 ? 10.809 -2.749 -10.857 1.00 97.50 96 VAL A N 1
ATOM 748 C CA . VAL A 1 96 ? 10.621 -1.306 -10.637 1.00 97.50 96 VAL A CA 1
ATOM 749 C C . VAL A 1 96 ? 9.381 -0.799 -11.374 1.00 97.50 96 VAL A C 1
ATOM 751 O O . VAL A 1 96 ? 8.563 -0.102 -10.773 1.00 97.50 96 VAL A O 1
ATOM 754 N N . ALA A 1 97 ? 9.199 -1.194 -12.636 1.00 97.62 97 ALA A N 1
ATOM 755 C CA . ALA A 1 97 ? 8.025 -0.834 -13.422 1.00 97.62 97 ALA A CA 1
ATOM 756 C C . ALA A 1 97 ? 6.728 -1.403 -12.822 1.00 97.62 97 ALA A C 1
ATOM 758 O O . ALA A 1 97 ? 5.736 -0.686 -12.710 1.00 97.62 97 ALA A O 1
ATOM 759 N N . LEU A 1 98 ? 6.734 -2.654 -12.355 1.00 98.31 98 LEU A N 1
ATOM 760 C CA . LEU A 1 98 ? 5.582 -3.265 -11.697 1.00 98.31 98 LEU A CA 1
ATOM 761 C C . LEU A 1 98 ? 5.229 -2.529 -10.402 1.00 98.31 98 LEU A C 1
ATOM 763 O O . LEU A 1 98 ? 4.066 -2.195 -10.194 1.00 98.31 98 LEU A O 1
ATOM 767 N N . CYS A 1 99 ? 6.212 -2.237 -9.549 1.00 98.12 99 CYS A N 1
ATOM 768 C CA . CYS A 1 99 ? 5.990 -1.477 -8.319 1.00 98.12 99 CYS A CA 1
ATOM 769 C C . CYS A 1 99 ? 5.378 -0.093 -8.611 1.00 98.12 99 CYS A C 1
ATOM 771 O O . CYS A 1 99 ? 4.426 0.312 -7.940 1.00 98.12 99 CYS A O 1
ATOM 773 N N . ASP A 1 100 ? 5.867 0.618 -9.633 1.00 97.50 100 ASP A N 1
ATOM 774 C CA . ASP A 1 100 ? 5.308 1.909 -10.058 1.00 97.50 100 ASP A CA 1
ATOM 775 C C . ASP A 1 100 ? 3.869 1.763 -10.577 1.00 97.50 100 ASP A C 1
ATOM 777 O O . ASP A 1 100 ? 2.973 2.477 -10.121 1.00 97.50 100 ASP A O 1
ATOM 781 N N . TYR A 1 101 ? 3.619 0.779 -11.445 1.00 97.62 101 TYR A N 1
ATOM 782 C CA . TYR A 1 101 ? 2.289 0.487 -11.976 1.00 97.62 101 TYR A CA 1
ATOM 783 C C . TYR A 1 101 ? 1.281 0.203 -10.859 1.00 97.62 101 TYR A C 1
ATOM 785 O O . TYR A 1 101 ? 0.208 0.803 -10.820 1.00 97.62 101 TYR A O 1
ATOM 793 N N . LEU A 1 102 ? 1.629 -0.671 -9.912 1.00 98.00 102 LEU A N 1
ATOM 794 C CA . LEU A 1 102 ? 0.766 -1.008 -8.779 1.00 98.00 102 LEU A CA 1
ATOM 795 C C . LEU A 1 102 ? 0.532 0.187 -7.859 1.00 98.00 102 LEU A C 1
ATOM 797 O O . LEU A 1 102 ? -0.580 0.359 -7.367 1.00 98.00 102 LEU A O 1
ATOM 801 N N . THR A 1 103 ? 1.531 1.053 -7.683 1.00 97.12 103 THR A N 1
ATOM 802 C CA . THR A 1 103 ? 1.349 2.308 -6.941 1.00 97.12 103 THR A CA 1
ATOM 803 C C . THR A 1 103 ? 0.294 3.188 -7.623 1.00 97.12 103 THR A C 1
ATOM 805 O O . THR A 1 103 ? -0.603 3.696 -6.954 1.00 97.12 103 THR A O 1
ATOM 808 N N . ARG A 1 104 ? 0.321 3.308 -8.960 1.00 96.00 104 ARG A N 1
ATOM 809 C CA . ARG A 1 104 ? -0.702 4.051 -9.725 1.00 96.00 104 ARG A CA 1
ATOM 810 C C . ARG A 1 104 ? -2.092 3.439 -9.577 1.00 96.00 104 ARG A C 1
ATOM 812 O O . ARG A 1 104 ? -3.049 4.171 -9.337 1.00 96.00 104 ARG A O 1
ATOM 819 N N . GLN A 1 105 ? -2.202 2.114 -9.691 1.00 97.00 105 GLN A N 1
ATOM 820 C CA . GLN A 1 105 ? -3.475 1.404 -9.517 1.00 97.00 105 GLN A CA 1
ATOM 821 C C . GLN A 1 105 ? -4.029 1.584 -8.103 1.00 97.00 105 GLN A C 1
ATOM 823 O O . GLN A 1 105 ? -5.230 1.772 -7.922 1.00 97.00 105 GLN A O 1
ATOM 828 N N . LEU A 1 106 ? -3.153 1.573 -7.099 1.00 95.94 106 LEU A N 1
ATOM 829 C CA . LEU A 1 106 ? -3.523 1.788 -5.710 1.00 95.94 106 LEU A CA 1
ATOM 830 C C . LEU A 1 106 ? -4.044 3.212 -5.483 1.00 95.94 106 LEU A C 1
ATOM 832 O O . LEU A 1 106 ? -5.128 3.370 -4.924 1.00 95.94 106 LEU A O 1
ATOM 836 N N . CYS A 1 107 ? -3.337 4.237 -5.971 1.00 94.25 107 CYS A N 1
ATOM 837 C CA . CYS A 1 107 ? -3.814 5.623 -5.942 1.00 94.25 107 CYS A CA 1
ATOM 838 C C . CYS A 1 107 ? -5.181 5.759 -6.627 1.00 94.25 107 CYS A C 1
ATOM 840 O O . CYS A 1 107 ? -6.109 6.312 -6.044 1.00 94.25 107 CYS A O 1
ATOM 842 N N . GLN A 1 108 ? -5.340 5.187 -7.825 1.00 94.31 108 GLN A N 1
ATOM 843 C CA . GLN A 1 108 ? -6.604 5.226 -8.557 1.00 94.31 108 GLN A CA 1
ATOM 844 C C . GLN A 1 108 ? -7.743 4.546 -7.783 1.00 94.31 108 GLN A C 1
ATOM 846 O O . GLN A 1 108 ? -8.853 5.074 -7.740 1.00 94.31 108 GLN A O 1
ATOM 851 N N . ALA A 1 109 ? -7.491 3.392 -7.161 1.00 94.56 109 ALA A N 1
ATOM 852 C CA . ALA A 1 109 ? -8.490 2.670 -6.379 1.00 94.56 109 ALA A CA 1
ATOM 853 C C . ALA A 1 109 ? -8.898 3.427 -5.102 1.00 94.56 109 ALA A C 1
ATOM 855 O O . ALA A 1 109 ? -10.080 3.424 -4.752 1.00 94.56 109 ALA A O 1
ATOM 856 N N . VAL A 1 110 ? -7.951 4.102 -4.439 1.00 92.50 110 VAL A N 1
ATOM 857 C CA . VAL A 1 110 ? -8.219 4.985 -3.290 1.00 92.50 110 VAL A CA 1
ATOM 858 C C . VAL A 1 110 ? -9.108 6.158 -3.711 1.00 92.50 110 VAL A C 1
ATOM 860 O O . VAL A 1 110 ? -10.161 6.364 -3.104 1.00 92.50 110 VAL A O 1
ATOM 863 N N . SER A 1 111 ? -8.744 6.868 -4.784 1.00 91.06 111 SER A N 1
ATOM 864 C CA . SER A 1 111 ? -9.516 8.009 -5.295 1.00 91.06 111 SER A CA 1
ATOM 865 C C . SER A 1 111 ? -10.903 7.608 -5.796 1.00 91.06 111 SER A C 1
ATOM 867 O O . SER A 1 111 ? -11.895 8.258 -5.480 1.00 91.06 111 SER A O 1
ATOM 869 N N . ALA A 1 112 ? -11.020 6.490 -6.518 1.00 89.06 112 ALA A N 1
ATOM 870 C CA . ALA A 1 112 ? -12.311 5.976 -6.981 1.00 89.06 112 ALA A CA 1
ATOM 871 C C . ALA A 1 112 ? -13.236 5.552 -5.824 1.00 89.06 112 ALA A C 1
ATOM 873 O O . ALA A 1 112 ? -14.456 5.543 -5.980 1.00 89.06 112 ALA A O 1
ATOM 874 N N . GLY A 1 113 ? -12.666 5.194 -4.669 1.00 84.81 113 GLY A N 1
ATOM 875 C CA . GLY A 1 113 ? -13.405 4.935 -3.434 1.00 84.81 113 GLY A CA 1
ATOM 876 C C . GLY A 1 113 ? -13.748 6.193 -2.630 1.00 84.81 113 GLY A C 1
ATOM 877 O O . GLY A 1 113 ? -14.400 6.073 -1.596 1.00 84.81 113 GLY A O 1
ATOM 878 N N . GLY A 1 114 ? -13.299 7.379 -3.062 1.00 84.25 114 GLY A N 1
ATOM 879 C CA . GLY A 1 114 ? -13.452 8.639 -2.330 1.00 84.25 114 GLY A CA 1
ATOM 880 C C . GLY A 1 114 ? -12.660 8.698 -1.019 1.00 84.25 114 GLY A C 1
ATOM 881 O O . GLY A 1 114 ? -12.961 9.535 -0.170 1.00 84.25 114 GLY A O 1
ATOM 882 N N . LEU A 1 115 ? -11.677 7.809 -0.837 1.00 83.56 115 LEU A N 1
ATOM 883 C CA . LEU A 1 115 ? -10.906 7.659 0.402 1.00 83.56 115 LEU A CA 1
ATOM 884 C C . LEU A 1 115 ? -9.747 8.653 0.517 1.00 83.56 115 LEU A C 1
ATOM 886 O O . LEU A 1 115 ? -9.083 8.687 1.540 1.00 83.56 115 LEU A O 1
ATOM 890 N N . ASP A 1 116 ? -9.476 9.448 -0.508 1.00 80.25 116 ASP A N 1
ATOM 891 C CA . ASP A 1 116 ? -8.489 10.532 -0.502 1.00 80.25 116 ASP A CA 1
ATOM 892 C C . ASP A 1 116 ? -9.083 11.882 -0.070 1.00 80.25 116 ASP A C 1
ATOM 894 O O . ASP A 1 116 ? -8.351 12.850 0.143 1.00 80.25 116 ASP A O 1
ATOM 898 N N . ASN A 1 117 ? -10.404 11.949 0.113 1.00 71.81 117 ASN A N 1
ATOM 899 C CA . ASN A 1 117 ? -11.082 13.143 0.592 1.00 71.81 117 ASN A CA 1
ATOM 900 C C . ASN A 1 117 ? -11.132 13.128 2.121 1.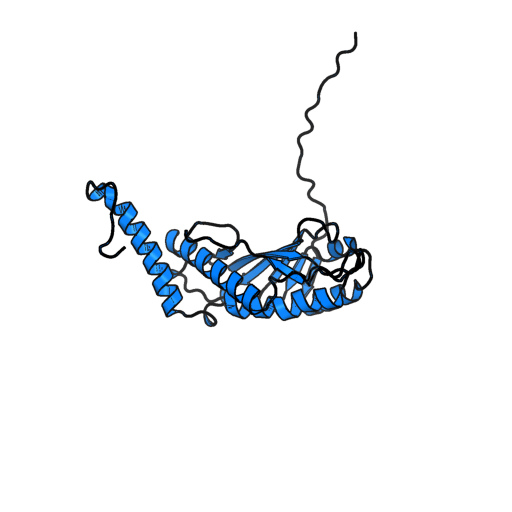00 71.81 117 ASN A C 1
ATOM 902 O O . ASN A 1 117 ? -11.853 12.338 2.735 1.00 71.81 117 ASN A O 1
ATOM 906 N N . ALA A 1 118 ? -10.393 14.040 2.754 1.00 59.38 118 ALA A N 1
ATOM 907 C CA . ALA A 1 118 ? -10.629 14.348 4.157 1.00 59.38 118 ALA A CA 1
ATOM 908 C C . ALA A 1 118 ? -12.080 14.833 4.302 1.00 59.38 118 ALA A C 1
ATOM 910 O O . ALA A 1 118 ? -12.517 15.692 3.535 1.00 59.38 118 ALA A O 1
ATOM 911 N N . ALA A 1 119 ? -12.828 14.282 5.266 1.00 56.53 119 ALA A N 1
ATOM 912 C CA . ALA A 1 119 ? -14.182 14.746 5.559 1.00 56.53 119 ALA A CA 1
ATOM 913 C C . ALA A 1 119 ? -14.191 16.284 5.641 1.00 56.53 119 ALA A C 1
ATOM 915 O O . ALA A 1 119 ? -13.365 16.857 6.358 1.00 56.53 119 ALA A O 1
ATOM 916 N N . GLU A 1 120 ? -15.079 16.928 4.870 1.00 49.31 120 GLU A N 1
ATOM 917 C CA . GLU A 1 120 ? -15.162 18.388 4.766 1.00 49.31 120 GLU A CA 1
ATOM 918 C C . GLU A 1 120 ? -15.072 19.036 6.149 1.00 49.31 120 GLU A C 1
ATOM 920 O O . GLU A 1 120 ? -15.696 18.588 7.115 1.00 49.31 120 GLU A O 1
ATOM 925 N N . ASN A 1 121 ? -14.244 20.074 6.241 1.00 47.41 121 ASN A N 1
ATOM 926 C CA . ASN A 1 121 ? -13.791 20.693 7.477 1.00 47.41 121 ASN A CA 1
ATOM 927 C C . ASN A 1 121 ? -14.970 21.319 8.256 1.00 47.41 121 ASN A C 1
ATOM 929 O O . ASN A 1 121 ? -15.231 22.515 8.162 1.00 47.41 121 ASN A O 1
ATOM 933 N N . ARG A 1 122 ? -15.694 20.517 9.052 1.00 54.00 122 ARG A N 1
ATOM 934 C CA . ARG A 1 122 ? -16.855 20.932 9.871 1.00 54.00 122 ARG A CA 1
ATOM 935 C C . ARG A 1 122 ? -16.459 21.668 11.168 1.00 54.00 122 ARG A C 1
ATOM 937 O O . ARG A 1 122 ? -17.115 21.534 12.198 1.00 54.00 122 ARG A O 1
ATOM 944 N N . GLY A 1 123 ? -15.374 22.445 11.132 1.00 53.81 123 GLY A N 1
ATOM 945 C CA . GLY A 1 123 ? -14.828 23.177 12.281 1.00 53.81 123 GLY A CA 1
ATOM 946 C C . GLY A 1 123 ? -13.992 22.321 13.248 1.00 53.81 123 GLY A C 1
ATOM 947 O O . GLY A 1 123 ? -13.728 21.142 13.013 1.00 53.81 123 GLY A O 1
ATOM 948 N N . TRP A 1 124 ? -13.550 22.919 14.363 1.00 56.03 124 TRP A N 1
ATOM 949 C CA . TRP A 1 124 ? -12.662 22.276 15.354 1.00 56.03 124 TRP A CA 1
ATOM 950 C C . TRP A 1 124 ? -13.248 20.991 15.971 1.00 56.03 124 TRP A C 1
ATOM 952 O O . TRP A 1 124 ? -12.504 20.065 16.287 1.00 56.03 124 TRP A O 1
ATOM 962 N N . HIS A 1 125 ? -14.577 20.916 16.086 1.00 58.31 125 HIS A N 1
ATOM 963 C CA . HIS A 1 125 ? -15.312 19.780 16.658 1.00 58.31 125 HIS A CA 1
ATOM 964 C C . HIS A 1 125 ? -15.886 18.806 15.614 1.00 58.31 125 HIS A C 1
ATOM 966 O O . HIS A 1 125 ? -16.596 17.870 15.984 1.00 58.31 125 HIS A O 1
ATOM 972 N N . GLY A 1 126 ? -15.612 19.021 14.323 1.00 61.44 126 GLY A N 1
ATOM 973 C CA . GLY A 1 126 ? -16.070 18.137 13.254 1.00 61.44 126 GLY A CA 1
ATOM 974 C C . GLY A 1 126 ? -15.369 16.775 13.267 1.00 61.44 126 GLY A C 1
ATOM 975 O O . GLY A 1 126 ? -14.223 16.669 13.707 1.00 61.44 126 GLY A O 1
ATOM 976 N N . SER A 1 127 ? -16.058 15.748 12.759 1.00 71.31 127 SER A N 1
ATOM 977 C CA . SER A 1 127 ? -15.456 14.447 12.422 1.00 71.31 127 SER A CA 1
ATOM 978 C C . SER A 1 127 ? -14.309 14.652 11.430 1.00 71.31 127 SER A C 1
ATOM 980 O O . SER A 1 127 ? -14.478 15.352 10.428 1.00 71.31 127 SER A O 1
ATOM 982 N N . LYS A 1 128 ? -13.152 14.050 11.709 1.00 73.50 128 LYS A N 1
ATOM 983 C CA . LYS A 1 128 ? -11.937 14.124 10.886 1.00 73.50 128 LYS A CA 1
ATOM 984 C C . LYS A 1 128 ? -11.362 12.733 10.650 1.00 73.50 128 LYS A C 1
ATOM 986 O O . LYS A 1 128 ? -11.706 11.779 11.345 1.00 73.50 128 LYS A O 1
ATOM 991 N N . GLY A 1 129 ? -10.486 12.631 9.656 1.00 75.62 129 GLY A N 1
ATOM 992 C CA . GLY A 1 129 ? -9.856 11.377 9.260 1.00 75.62 129 GLY A CA 1
ATOM 993 C C . GLY A 1 129 ? -10.804 10.424 8.533 1.00 75.62 129 GLY A C 1
ATOM 994 O O . GLY A 1 129 ? -11.945 10.754 8.191 1.00 75.62 129 GLY A O 1
ATOM 995 N N . GLY A 1 130 ? -10.303 9.218 8.311 1.00 75.44 130 GLY A N 1
ATOM 996 C CA . GLY A 1 130 ? -10.841 8.222 7.397 1.00 75.44 130 GLY A CA 1
ATOM 997 C C . GLY A 1 130 ? -10.152 8.246 6.036 1.00 75.44 130 GLY A C 1
ATOM 998 O O . GLY A 1 130 ? -10.400 7.333 5.252 1.00 75.44 130 GLY A O 1
ATOM 999 N N . ASP A 1 131 ? -9.289 9.237 5.774 1.00 84.19 131 ASP A N 1
ATOM 1000 C CA . ASP A 1 131 ? -8.556 9.322 4.521 1.00 84.19 131 ASP A CA 1
ATOM 1001 C C . ASP A 1 131 ? -7.339 8.393 4.495 1.00 84.19 131 ASP A C 1
ATOM 1003 O O . ASP A 1 131 ? -6.592 8.255 5.469 1.00 84.19 131 ASP A O 1
ATOM 1007 N N . VAL A 1 132 ? -7.168 7.744 3.348 1.00 87.31 132 VAL A N 1
ATOM 1008 C CA . VAL A 1 132 ? -6.068 6.850 3.00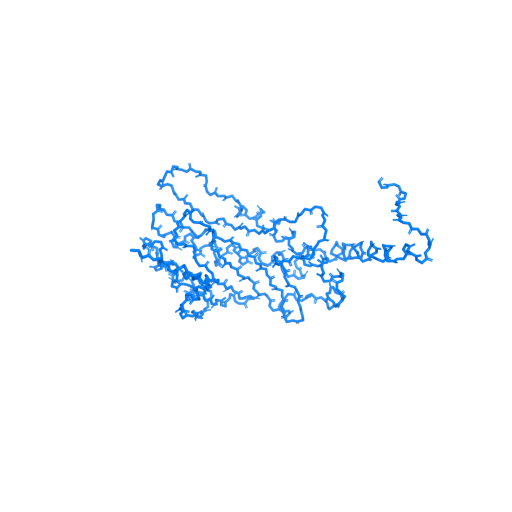8 1.00 87.31 132 VAL A CA 1
ATOM 1009 C C . VAL A 1 132 ? -5.177 7.587 2.023 1.00 87.31 132 VAL A C 1
ATOM 1011 O O . VAL A 1 132 ? -5.636 8.063 0.988 1.00 87.31 132 VAL A O 1
ATOM 1014 N N . ARG A 1 133 ? -3.884 7.666 2.325 1.00 88.12 133 ARG A N 1
ATOM 1015 C CA . ARG A 1 133 ? -2.894 8.318 1.470 1.00 88.12 133 ARG A CA 1
ATOM 1016 C C . ARG A 1 133 ? -1.790 7.358 1.093 1.00 88.12 133 ARG A C 1
ATOM 1018 O O . ARG A 1 133 ? -1.235 6.649 1.932 1.00 88.12 133 ARG A O 1
ATOM 1025 N N . VAL A 1 134 ? -1.448 7.397 -0.182 1.00 87.75 134 VAL A N 1
ATOM 1026 C CA . VAL A 1 134 ? -0.370 6.629 -0.798 1.00 87.75 134 VAL A CA 1
ATOM 1027 C C . VAL A 1 134 ? 0.541 7.625 -1.498 1.00 87.75 134 VAL A C 1
ATOM 1029 O O . VAL A 1 134 ? 0.066 8.624 -2.044 1.00 87.75 134 VAL A O 1
ATOM 1032 N N . GLU A 1 135 ? 1.848 7.380 -1.461 1.00 83.75 135 GLU A N 1
ATOM 1033 C CA . GLU A 1 135 ? 2.804 8.190 -2.215 1.00 83.75 135 GLU A CA 1
ATOM 1034 C C . GLU A 1 135 ? 2.428 8.157 -3.704 1.00 83.75 135 GLU A C 1
ATOM 1036 O O . GLU A 1 135 ? 2.435 7.102 -4.334 1.00 83.75 135 GLU A O 1
ATOM 1041 N N . THR A 1 136 ? 2.049 9.311 -4.254 1.00 81.44 136 THR A N 1
ATOM 1042 C CA . THR A 1 136 ? 1.537 9.394 -5.625 1.00 81.44 136 THR A CA 1
ATOM 1043 C C . THR A 1 136 ? 2.700 9.575 -6.601 1.00 81.44 136 THR A C 1
ATOM 1045 O O . THR A 1 136 ? 3.451 10.546 -6.475 1.00 81.44 136 THR A O 1
ATOM 1048 N N . PRO A 1 137 ? 2.880 8.672 -7.580 1.00 81.25 137 PRO A N 1
ATOM 1049 C CA . PRO A 1 137 ? 3.982 8.764 -8.524 1.00 81.25 137 PRO A CA 1
ATOM 1050 C C . PRO A 1 137 ? 3.750 9.890 -9.540 1.00 81.25 137 PRO A C 1
ATOM 1052 O O . PRO A 1 137 ? 2.633 10.128 -9.999 1.00 81.25 137 PRO A O 1
ATOM 1055 N N . GLY A 1 138 ? 4.837 10.564 -9.925 1.00 83.81 138 GLY A N 1
ATOM 1056 C CA . GLY A 1 138 ? 4.852 11.503 -11.050 1.00 83.81 138 GLY A CA 1
ATOM 1057 C C . GLY A 1 138 ? 4.888 10.786 -12.406 1.00 83.81 138 GLY A C 1
ATOM 1058 O O . GLY A 1 138 ? 4.571 9.603 -12.512 1.00 83.81 138 GLY A O 1
ATOM 1059 N N . GLN A 1 139 ? 5.317 11.483 -13.459 1.00 85.50 139 GLN A N 1
ATOM 1060 C CA . GLN A 1 139 ? 5.465 10.874 -14.793 1.00 85.50 139 GLN A CA 1
ATOM 1061 C C . GLN A 1 139 ? 6.617 9.854 -14.863 1.00 85.50 139 GLN A C 1
ATOM 1063 O O . GLN A 1 139 ? 6.579 8.929 -15.662 1.00 85.50 139 GLN A O 1
ATOM 1068 N N . HIS A 1 140 ? 7.618 9.982 -13.989 1.00 86.69 140 HIS A N 1
ATOM 1069 C CA . HIS A 1 140 ? 8.795 9.115 -13.978 1.00 86.69 140 HIS A CA 1
ATOM 1070 C C . HIS A 1 140 ? 8.565 7.806 -13.212 1.00 86.69 140 HIS A C 1
ATOM 1072 O O . HIS A 1 140 ? 8.091 7.821 -12.067 1.00 86.69 140 HIS A O 1
ATOM 1078 N N . VAL A 1 141 ? 9.016 6.704 -13.814 1.00 87.50 141 VAL A N 1
ATOM 1079 C CA . VAL A 1 141 ? 9.086 5.375 -13.198 1.00 87.50 141 VAL A CA 1
ATOM 1080 C C . VAL A 1 141 ? 10.392 5.247 -12.418 1.00 87.50 141 VAL A C 1
ATOM 1082 O O . VAL A 1 141 ? 11.477 5.252 -12.991 1.00 87.50 141 VAL A O 1
ATOM 1085 N N . ILE A 1 142 ? 10.291 5.188 -11.089 1.00 87.25 142 ILE A N 1
ATOM 1086 C CA . ILE A 1 142 ? 11.440 5.177 -10.174 1.00 87.25 142 ILE A CA 1
ATOM 1087 C C . ILE A 1 142 ? 11.200 4.116 -9.103 1.00 87.25 142 ILE A C 1
ATOM 1089 O O . ILE A 1 142 ? 10.068 3.904 -8.661 1.00 87.25 142 ILE A O 1
ATOM 1093 N N . GLN A 1 143 ? 12.277 3.478 -8.648 1.00 87.00 143 GLN A N 1
ATOM 1094 C CA . GLN A 1 143 ? 12.234 2.595 -7.490 1.00 87.00 143 GLN A CA 1
ATOM 1095 C C . GLN A 1 143 ? 11.785 3.376 -6.244 1.00 87.00 143 GLN A C 1
ATOM 1097 O O . GLN A 1 143 ? 12.428 4.344 -5.841 1.00 87.00 143 GLN A O 1
ATOM 1102 N N . ARG A 1 144 ? 10.685 2.942 -5.624 1.00 88.81 144 ARG A N 1
ATOM 1103 C CA . ARG A 1 144 ? 10.097 3.568 -4.432 1.00 88.81 144 ARG A CA 1
ATOM 1104 C C . ARG A 1 144 ? 9.819 2.530 -3.359 1.00 88.81 144 ARG A C 1
ATOM 1106 O O . ARG A 1 144 ? 9.872 1.330 -3.605 1.00 88.81 144 ARG A O 1
ATOM 1113 N N . SER A 1 145 ? 9.513 3.016 -2.161 1.00 90.38 145 SER A N 1
ATOM 1114 C CA . SER A 1 145 ? 9.130 2.161 -1.035 1.00 90.38 145 SER A CA 1
ATOM 1115 C C . SER A 1 145 ? 7.615 1.976 -0.892 1.00 90.38 145 SER A C 1
ATOM 1117 O O . SER A 1 145 ? 7.187 1.147 -0.094 1.00 90.38 145 SER A O 1
ATOM 1119 N N . ALA A 1 146 ? 6.816 2.732 -1.656 1.00 92.50 146 ALA A N 1
ATOM 1120 C CA . ALA A 1 146 ? 5.355 2.730 -1.595 1.00 92.50 146 ALA A CA 1
ATOM 1121 C C . ALA A 1 146 ? 4.739 1.371 -1.948 1.00 92.50 146 ALA A C 1
ATOM 1123 O O . ALA A 1 146 ? 3.790 0.945 -1.296 1.00 92.50 146 ALA A O 1
ATOM 1124 N N . VAL A 1 147 ? 5.298 0.674 -2.939 1.00 97.38 147 VAL A N 1
ATOM 1125 C CA . VAL A 1 147 ? 4.965 -0.717 -3.248 1.00 97.38 147 VAL A CA 1
ATOM 1126 C C . VAL A 1 147 ? 6.253 -1.512 -3.413 1.00 97.38 147 VAL A C 1
ATOM 1128 O O . VAL A 1 147 ? 7.193 -1.052 -4.057 1.00 97.38 147 VAL A O 1
ATOM 1131 N N . VAL A 1 148 ? 6.284 -2.705 -2.828 1.00 97.44 148 VAL A N 1
ATOM 1132 C CA . VAL A 1 148 ? 7.375 -3.674 -2.936 1.00 97.44 148 VAL A CA 1
ATOM 1133 C C . VAL A 1 148 ? 6.804 -4.992 -3.437 1.00 97.44 148 VAL A C 1
ATOM 1135 O O . VAL A 1 148 ? 5.846 -5.508 -2.864 1.00 97.44 148 VAL A O 1
ATOM 1138 N N . VAL A 1 149 ? 7.413 -5.561 -4.476 1.00 98.25 149 VAL A N 1
ATOM 1139 C CA . VAL A 1 149 ? 7.061 -6.887 -4.999 1.00 98.25 149 VAL A CA 1
ATOM 1140 C C . VAL A 1 149 ? 8.270 -7.808 -4.927 1.00 98.25 149 VAL A C 1
ATOM 1142 O O . VAL A 1 149 ? 9.364 -7.437 -5.353 1.00 98.25 149 VAL A O 1
ATOM 1145 N N . ASN A 1 150 ? 8.070 -9.019 -4.414 1.00 96.81 150 ASN A N 1
ATOM 1146 C CA . ASN A 1 150 ? 9.039 -10.111 -4.457 1.00 96.81 150 ASN A CA 1
ATOM 1147 C C . ASN A 1 150 ? 8.327 -11.458 -4.692 1.00 96.81 150 ASN A C 1
ATOM 1149 O O . ASN A 1 150 ? 7.137 -11.505 -5.012 1.00 96.81 150 ASN A O 1
ATOM 1153 N N . ASP A 1 151 ? 9.069 -12.554 -4.573 1.00 97.44 151 ASP A N 1
ATOM 1154 C CA . ASP A 1 151 ? 8.587 -13.930 -4.720 1.00 97.44 151 ASP A CA 1
ATOM 1155 C C . ASP A 1 151 ? 7.603 -14.360 -3.617 1.00 97.44 151 ASP A C 1
ATOM 1157 O O . ASP A 1 151 ? 6.810 -15.280 -3.815 1.00 97.44 151 ASP A O 1
ATOM 1161 N N . GLN A 1 152 ? 7.608 -13.678 -2.471 1.00 97.94 152 GLN A N 1
ATOM 1162 C CA . GLN A 1 152 ? 6.756 -13.991 -1.327 1.00 97.94 152 GLN A CA 1
ATOM 1163 C C . GLN A 1 152 ? 5.466 -13.164 -1.309 1.00 97.94 152 GLN A C 1
ATOM 1165 O O . GLN A 1 152 ? 4.399 -13.696 -0.990 1.00 97.94 152 GLN A O 1
ATOM 1170 N N . PHE A 1 153 ? 5.533 -11.869 -1.624 1.00 98.44 153 PHE A N 1
ATOM 1171 C CA . PHE A 1 153 ? 4.415 -10.944 -1.454 1.00 98.44 153 PHE A CA 1
ATOM 1172 C C . PHE A 1 153 ? 4.459 -9.709 -2.365 1.00 98.44 153 PHE A C 1
ATOM 1174 O O . PHE A 1 153 ? 5.491 -9.323 -2.914 1.00 98.44 153 PHE A O 1
ATOM 1181 N N . VAL A 1 154 ? 3.304 -9.048 -2.430 1.00 98.62 154 VAL A N 1
ATOM 1182 C CA . VAL A 1 154 ? 3.132 -7.638 -2.787 1.00 98.62 154 VAL A CA 1
ATOM 1183 C C . VAL A 1 154 ? 2.833 -6.873 -1.498 1.00 98.62 154 VAL A C 1
ATOM 1185 O O . VAL A 1 154 ? 1.879 -7.194 -0.792 1.00 98.62 154 VAL A O 1
ATOM 1188 N N . GLU A 1 155 ? 3.648 -5.880 -1.158 1.00 98.62 155 GLU A N 1
ATOM 1189 C CA . GLU A 1 155 ? 3.455 -5.017 0.009 1.00 98.62 155 GLU A CA 1
ATOM 1190 C C . GLU A 1 155 ? 3.203 -3.587 -0.457 1.00 98.62 155 GLU A C 1
ATOM 1192 O O . GLU A 1 155 ? 4.055 -3.000 -1.114 1.00 98.62 155 GLU A O 1
ATOM 1197 N N . ALA A 1 156 ? 2.059 -3.022 -0.088 1.00 98.00 156 ALA A N 1
ATOM 1198 C CA . ALA A 1 156 ? 1.768 -1.606 -0.237 1.00 98.00 156 ALA A CA 1
ATOM 1199 C C . ALA A 1 156 ? 1.941 -0.891 1.103 1.00 98.00 156 ALA A C 1
ATOM 1201 O O . ALA A 1 156 ? 1.522 -1.393 2.147 1.00 98.00 156 ALA A O 1
ATOM 1202 N N . ARG A 1 157 ? 2.528 0.301 1.075 1.00 97.31 157 ARG A N 1
ATOM 1203 C CA . ARG A 1 157 ? 2.711 1.172 2.234 1.00 97.31 157 ARG A CA 1
ATOM 1204 C C . ARG A 1 157 ? 1.837 2.394 2.061 1.00 97.31 157 ARG A C 1
ATOM 1206 O O . ARG A 1 157 ? 1.914 3.093 1.052 1.00 97.31 157 ARG A O 1
ATOM 1213 N N . CYS A 1 158 ? 1.004 2.651 3.053 1.00 95.44 158 CYS A N 1
ATOM 1214 C CA . CYS A 1 158 ? 0.103 3.786 3.049 1.00 95.44 158 CYS A CA 1
ATOM 1215 C C . CYS A 1 158 ? 0.076 4.436 4.424 1.00 95.44 158 CYS A C 1
ATOM 1217 O O . CYS A 1 158 ? 0.536 3.882 5.425 1.00 95.44 158 CYS A O 1
ATOM 1219 N N . THR A 1 159 ? -0.468 5.640 4.462 1.00 95.44 159 THR A N 1
ATOM 1220 C CA . THR A 1 159 ? -0.840 6.268 5.717 1.00 95.44 159 THR A CA 1
ATOM 1221 C C . THR A 1 159 ? -2.347 6.414 5.789 1.00 95.44 159 THR A C 1
ATOM 1223 O O . THR A 1 159 ? -3.005 6.628 4.772 1.00 95.44 159 THR A O 1
ATOM 1226 N N . ILE A 1 160 ? -2.906 6.248 6.981 1.00 94.00 160 ILE A N 1
ATOM 1227 C CA . ILE A 1 160 ? -4.344 6.363 7.213 1.00 94.00 160 ILE A CA 1
ATOM 1228 C C . ILE A 1 160 ? -4.544 7.313 8.383 1.00 94.00 160 ILE A C 1
ATOM 1230 O O . ILE A 1 160 ? -4.031 7.090 9.486 1.00 94.00 160 ILE A O 1
ATOM 1234 N N . ALA A 1 161 ? -5.293 8.387 8.151 1.00 92.62 161 ALA A N 1
ATOM 1235 C CA . ALA A 1 161 ? -5.708 9.264 9.230 1.00 92.62 161 ALA A CA 1
ATOM 1236 C C . ALA A 1 161 ? -6.833 8.565 10.002 1.00 92.62 161 ALA A C 1
ATOM 1238 O O . ALA A 1 161 ? -7.976 8.523 9.559 1.00 92.62 161 ALA A O 1
ATOM 1239 N N . LEU A 1 162 ? -6.519 7.973 11.151 1.00 94.12 162 LEU A N 1
ATOM 1240 C CA . LEU A 1 162 ? -7.499 7.270 11.972 1.00 94.12 162 LEU A CA 1
ATOM 1241 C C . LEU A 1 162 ? -8.614 8.223 12.459 1.00 94.12 162 LEU A C 1
ATOM 1243 O O . LEU A 1 162 ? -8.294 9.258 13.058 1.00 94.12 162 LEU A O 1
ATOM 1247 N N . PRO A 1 163 ? -9.897 7.881 12.220 1.00 93.31 163 PRO A N 1
ATOM 1248 C CA . PRO A 1 163 ? -11.043 8.733 12.525 1.00 93.31 163 PRO A CA 1
ATOM 1249 C C . PRO A 1 163 ? -11.172 9.199 13.976 1.00 93.31 163 PRO A C 1
ATOM 1251 O O . PRO A 1 163 ? -10.940 8.427 14.916 1.00 93.31 163 PRO A O 1
ATOM 1254 N N . ALA A 1 164 ? -11.605 10.449 14.151 1.00 92.69 164 ALA A N 1
ATOM 1255 C CA . ALA A 1 164 ? -11.919 11.030 15.452 1.00 92.69 164 ALA A CA 1
ATOM 1256 C C . ALA A 1 164 ? -12.863 12.234 15.379 1.00 92.69 164 ALA A C 1
ATOM 1258 O O . ALA A 1 164 ? -12.889 12.984 14.402 1.00 92.69 164 ALA A O 1
ATOM 1259 N N . GLN A 1 165 ? -13.553 12.466 16.496 1.00 90.75 165 GLN A N 1
ATOM 1260 C CA . GLN A 1 165 ? -14.314 13.672 16.784 1.00 90.75 165 GLN A CA 1
ATOM 1261 C C . GLN A 1 165 ? -13.668 14.392 17.974 1.00 90.75 165 GLN A C 1
ATOM 1263 O O . GLN A 1 165 ? -13.668 13.906 19.108 1.00 90.75 165 GLN A O 1
ATOM 1268 N N . GLY A 1 166 ? -13.067 15.558 17.729 1.00 88.56 166 GLY A N 1
ATOM 1269 C CA . GLY A 1 166 ? -12.223 16.201 18.739 1.00 88.56 166 GLY A CA 1
ATOM 1270 C C . GLY A 1 166 ? -11.030 15.305 19.089 1.00 88.56 166 GLY A C 1
ATOM 1271 O O . GLY A 1 166 ? -10.234 15.007 18.213 1.00 88.56 166 GLY A O 1
ATOM 1272 N N . ARG A 1 167 ? -10.896 14.876 20.352 1.00 90.75 167 ARG A N 1
ATOM 1273 C CA . ARG A 1 167 ? -9.858 13.921 20.811 1.00 90.75 167 ARG A CA 1
ATOM 1274 C C . ARG A 1 167 ? -10.421 12.534 21.148 1.00 90.75 167 ARG A C 1
ATOM 1276 O O . ARG A 1 167 ? -9.727 11.733 21.775 1.00 90.75 167 ARG A O 1
ATOM 1283 N N . SER A 1 168 ? -11.662 12.271 20.752 1.00 94.56 168 SER A N 1
ATOM 1284 C CA . SER A 1 168 ? -12.334 10.992 20.951 1.00 94.56 168 SER A CA 1
ATOM 1285 C C . SER A 1 168 ? -12.317 10.181 19.662 1.00 94.56 168 SER A C 1
ATOM 1287 O O . SER A 1 168 ? -12.527 10.720 18.577 1.00 94.56 168 SER A O 1
ATOM 1289 N N . ILE A 1 169 ? -12.049 8.888 19.791 1.00 96.31 169 ILE A N 1
ATOM 1290 C CA . ILE A 1 169 ? -11.994 7.928 18.688 1.00 96.31 169 ILE A CA 1
ATOM 1291 C C . ILE A 1 169 ? -13.381 7.759 18.051 1.00 96.31 169 ILE A C 1
ATOM 1293 O O . ILE A 1 169 ? -14.359 7.543 18.761 1.00 96.31 169 ILE A O 1
ATOM 1297 N N . GLU A 1 170 ? -13.453 7.803 16.716 1.00 96.25 170 GLU A N 1
ATOM 1298 C CA . GLU A 1 170 ? -14.629 7.365 15.943 1.00 96.25 170 GLU A CA 1
ATOM 1299 C C . GLU A 1 170 ? -14.419 5.912 15.490 1.00 96.25 170 GLU A C 1
ATOM 1301 O O . GLU A 1 170 ? -14.078 5.620 14.339 1.00 96.25 170 GLU A O 1
ATOM 1306 N N . GLY A 1 171 ? -14.595 4.988 16.429 1.00 97.12 171 GLY A N 1
ATOM 1307 C CA . GLY A 1 171 ? -14.258 3.576 16.291 1.00 97.12 171 GLY A CA 1
ATOM 1308 C C . GLY A 1 171 ? -15.082 2.867 15.221 1.00 97.12 171 GLY A C 1
ATOM 1309 O O . GLY A 1 171 ? -14.550 2.084 14.434 1.00 97.12 171 GLY A O 1
ATOM 1310 N N . HIS A 1 172 ? -16.370 3.203 15.111 1.00 96.00 172 HIS A N 1
ATOM 1311 C CA . HIS A 1 172 ? -17.236 2.664 14.056 1.00 96.00 172 HIS A CA 1
ATOM 1312 C C . HIS A 1 172 ? -16.768 3.058 12.649 1.00 96.00 172 HIS A C 1
ATOM 1314 O O . HIS A 1 172 ? -16.720 2.214 11.750 1.00 96.00 172 HIS A O 1
ATOM 1320 N N . LYS A 1 173 ? -16.380 4.325 12.464 1.00 94.31 173 LYS A N 1
ATOM 1321 C CA . LYS A 1 173 ? -15.866 4.836 11.188 1.00 94.31 173 LYS A CA 1
ATOM 1322 C C . LYS A 1 173 ? -14.509 4.213 10.865 1.00 94.31 173 LYS A C 1
ATOM 1324 O O . LYS A 1 173 ? -14.286 3.783 9.740 1.00 94.31 173 LYS A O 1
ATOM 1329 N N . ALA A 1 174 ? -13.638 4.076 11.863 1.00 95.94 174 ALA A N 1
ATOM 1330 C CA . ALA A 1 174 ? -12.348 3.414 11.708 1.00 95.94 174 ALA A CA 1
ATOM 1331 C C . ALA A 1 174 ? -12.498 1.933 11.313 1.00 95.94 174 ALA A C 1
ATOM 1333 O O . ALA A 1 174 ? -11.815 1.470 10.398 1.00 95.94 174 ALA A O 1
ATOM 1334 N N . ALA A 1 175 ? -13.439 1.210 11.932 1.00 96.94 175 ALA A N 1
ATOM 1335 C CA . ALA A 1 175 ? -13.773 -0.164 11.560 1.00 96.94 175 ALA A CA 1
ATOM 1336 C C . ALA A 1 175 ? -14.250 -0.252 10.106 1.00 96.94 175 ALA A C 1
ATOM 1338 O O . ALA A 1 175 ? -13.810 -1.133 9.369 1.00 96.94 175 ALA A O 1
ATOM 1339 N N . GLN A 1 176 ? -15.098 0.678 9.663 1.00 93.94 176 GLN A N 1
ATOM 1340 C CA . GLN A 1 176 ? -15.556 0.735 8.277 1.00 93.94 176 GLN A CA 1
ATOM 1341 C C . GLN A 1 176 ? -14.395 0.986 7.300 1.00 93.94 176 GLN A C 1
ATOM 1343 O O . GLN A 1 176 ? -14.231 0.238 6.335 1.00 93.94 176 GLN A O 1
ATOM 1348 N N . THR A 1 177 ? -13.543 1.978 7.573 1.00 93.00 177 THR A N 1
ATOM 1349 C CA . THR A 1 177 ? -12.380 2.291 6.731 1.00 93.00 177 THR A CA 1
ATOM 1350 C C . THR A 1 177 ? -11.433 1.098 6.603 1.00 93.00 177 THR A C 1
ATOM 1352 O O . THR A 1 177 ? -11.098 0.702 5.487 1.00 93.00 177 THR A O 1
ATOM 1355 N N . LEU A 1 178 ? -11.027 0.494 7.724 1.00 95.62 178 LEU A N 1
ATOM 1356 C CA . LEU A 1 178 ? -9.981 -0.534 7.734 1.00 95.62 178 LEU A CA 1
ATOM 1357 C C . LEU A 1 178 ? -10.477 -1.926 7.337 1.00 95.62 178 LEU A C 1
ATOM 1359 O O . LEU A 1 178 ? -9.724 -2.685 6.734 1.00 95.62 178 LEU A O 1
ATOM 1363 N N . THR A 1 179 ? -11.723 -2.276 7.665 1.00 95.62 179 THR A N 1
ATOM 1364 C CA . THR A 1 179 ? -12.229 -3.651 7.487 1.00 95.62 179 THR A CA 1
ATOM 1365 C C . THR A 1 179 ? -13.253 -3.798 6.370 1.00 95.62 179 THR A C 1
ATOM 1367 O O . THR A 1 179 ? -13.601 -4.920 6.018 1.00 95.62 179 THR A O 1
ATOM 1370 N N . GLN A 1 180 ? -13.708 -2.691 5.773 1.00 91.94 180 GLN A N 1
ATOM 1371 C CA . GLN A 1 180 ? -14.606 -2.723 4.618 1.00 91.94 180 GLN A CA 1
ATOM 1372 C C . GLN A 1 180 ? -13.966 -2.029 3.423 1.00 91.94 180 GLN A C 1
ATOM 1374 O O . GLN A 1 180 ? -13.718 -2.682 2.416 1.00 91.94 180 GLN A O 1
ATOM 1379 N N . TYR A 1 181 ? -13.631 -0.742 3.512 1.00 92.56 181 TYR A N 1
ATOM 1380 C CA . TYR A 1 181 ? -13.152 -0.001 2.340 1.00 92.56 181 TYR A CA 1
ATOM 1381 C C . TYR A 1 181 ? -11.745 -0.399 1.892 1.00 92.56 181 TYR A C 1
ATOM 1383 O O . TYR A 1 181 ? -11.531 -0.638 0.704 1.00 92.56 181 TYR A O 1
ATOM 1391 N N . LEU A 1 182 ? -10.799 -0.535 2.824 1.00 94.44 182 LEU A N 1
ATOM 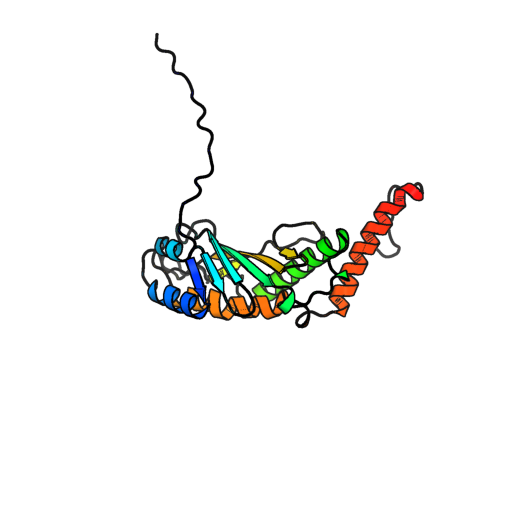1392 C CA . LEU A 1 182 ? -9.427 -0.915 2.492 1.00 94.44 182 LEU A CA 1
ATOM 1393 C C . LEU A 1 182 ? -9.338 -2.279 1.770 1.00 94.44 182 LEU A C 1
ATOM 1395 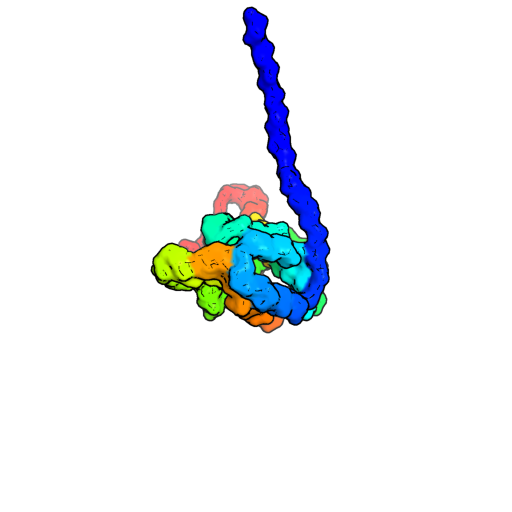O O . LEU A 1 182 ? -8.682 -2.331 0.730 1.00 94.44 182 LEU A O 1
ATOM 1399 N N . PRO A 1 183 ? -10.039 -3.351 2.197 1.00 96.00 183 PRO A N 1
ATOM 1400 C CA . PRO A 1 183 ? -10.116 -4.590 1.419 1.00 96.00 183 PRO A CA 1
ATOM 1401 C C . PRO A 1 183 ? -10.569 -4.407 -0.038 1.00 96.00 183 PRO A C 1
ATOM 1403 O O . PRO A 1 183 ? -10.002 -5.032 -0.931 1.00 96.00 183 PRO A O 1
ATOM 1406 N N . HIS A 1 184 ? -11.535 -3.522 -0.311 1.00 95.38 184 HIS A N 1
ATOM 1407 C CA . HIS A 1 184 ? -11.977 -3.252 -1.687 1.00 95.38 184 HIS A CA 1
ATOM 1408 C C . HIS A 1 184 ? -10.889 -2.565 -2.520 1.00 95.38 184 HIS A C 1
ATOM 1410 O O . HIS A 1 184 ? -10.744 -2.866 -3.705 1.00 95.38 184 HIS A O 1
ATOM 1416 N N . VAL A 1 185 ? -10.116 -1.660 -1.914 1.00 95.69 185 VAL A N 1
ATOM 1417 C CA . VAL A 1 185 ? -8.964 -1.023 -2.569 1.00 95.69 185 VAL A CA 1
ATOM 1418 C C . VAL A 1 185 ? -7.919 -2.075 -2.936 1.00 95.69 185 VAL A C 1
ATOM 1420 O O . VAL A 1 185 ? -7.465 -2.115 -4.080 1.00 95.69 185 VAL A O 1
ATOM 1423 N N . VAL A 1 186 ? -7.583 -2.963 -1.998 1.00 97.25 186 VAL A N 1
ATOM 1424 C CA . VAL A 1 186 ? -6.605 -4.045 -2.196 1.00 97.25 186 VAL A CA 1
ATOM 1425 C C . VAL A 1 186 ? -7.041 -4.970 -3.324 1.00 97.25 186 VAL A C 1
ATOM 1427 O O . VAL A 1 186 ? -6.275 -5.197 -4.259 1.00 97.25 186 VAL A O 1
ATOM 1430 N N . ALA A 1 187 ? -8.293 -5.431 -3.282 1.00 96.88 187 ALA A N 1
ATOM 1431 C CA . ALA A 1 187 ? -8.847 -6.340 -4.278 1.00 96.88 187 ALA A CA 1
ATOM 1432 C C . ALA A 1 187 ? -8.815 -5.759 -5.700 1.00 96.88 187 ALA A C 1
ATOM 1434 O O . ALA A 1 187 ? -8.666 -6.510 -6.656 1.00 96.88 187 ALA A O 1
ATOM 1435 N N . LYS A 1 188 ? -8.930 -4.432 -5.850 1.00 96.44 188 LYS A N 1
ATOM 1436 C CA . LYS A 1 188 ? -8.919 -3.751 -7.154 1.00 96.44 188 LYS A CA 1
ATOM 1437 C C . LYS A 1 188 ? -7.529 -3.390 -7.677 1.00 96.44 188 LYS A C 1
ATOM 1439 O O . LYS A 1 188 ? -7.402 -3.143 -8.870 1.00 96.44 188 LYS A O 1
ATOM 1444 N N . SER A 1 189 ? -6.515 -3.305 -6.815 1.00 97.00 189 SER A N 1
ATOM 1445 C CA . SER A 1 189 ? -5.217 -2.714 -7.181 1.00 97.00 189 SER A CA 1
ATOM 1446 C C . SER A 1 189 ? -4.011 -3.633 -7.006 1.00 97.00 189 SER A C 1
ATOM 1448 O O . SER A 1 189 ? -3.025 -3.461 -7.719 1.00 97.00 189 SER A O 1
ATOM 1450 N N . LEU A 1 190 ? -4.069 -4.604 -6.090 1.00 98.12 190 LEU A N 1
ATOM 1451 C CA . LEU A 1 190 ? -2.915 -5.434 -5.715 1.00 98.12 190 LEU A CA 1
ATOM 1452 C C . LEU A 1 190 ? -3.054 -6.905 -6.132 1.00 98.12 190 LEU A C 1
ATOM 1454 O O . LEU A 1 190 ? -2.212 -7.720 -5.765 1.00 98.12 190 LEU A O 1
ATOM 1458 N N . LEU A 1 191 ? -4.098 -7.257 -6.889 1.00 98.38 191 LEU A N 1
ATOM 1459 C CA . LEU A 1 191 ? -4.320 -8.606 -7.413 1.00 98.38 191 LEU A CA 1
ATOM 1460 C C . LEU A 1 191 ? -4.191 -8.604 -8.932 1.00 98.38 191 LEU A C 1
ATOM 1462 O O . LEU A 1 191 ? -4.889 -7.845 -9.599 1.00 98.38 191 LEU A O 1
ATOM 1466 N N . TYR A 1 192 ? -3.372 -9.496 -9.492 1.00 98.25 192 TYR A N 1
ATOM 1467 C CA . TYR A 1 192 ? -3.166 -9.586 -10.942 1.00 98.25 192 TYR A CA 1
ATOM 1468 C C . TYR A 1 192 ? -4.485 -9.757 -11.710 1.00 98.25 192 TYR A C 1
ATOM 1470 O O . TYR A 1 192 ? -4.704 -9.093 -12.719 1.00 98.25 192 TYR A O 1
ATOM 1478 N N . ALA A 1 193 ? -5.404 -10.577 -11.189 1.00 97.50 193 ALA A N 1
ATOM 1479 C CA . ALA A 1 193 ? -6.704 -10.841 -11.808 1.00 97.50 193 ALA A CA 1
ATOM 1480 C C . ALA A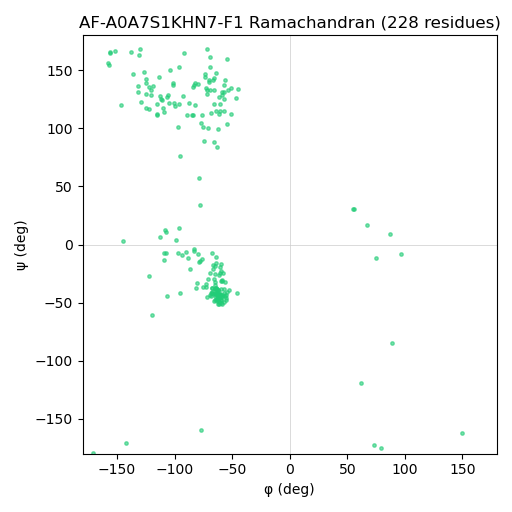 1 193 ? -7.637 -9.615 -11.875 1.00 97.50 193 ALA A C 1
ATOM 1482 O O . ALA A 1 193 ? -8.590 -9.622 -12.651 1.00 97.50 193 ALA A O 1
ATOM 1483 N N . ALA A 1 194 ? -7.388 -8.578 -11.071 1.00 96.38 194 ALA A N 1
ATOM 1484 C CA . ALA A 1 194 ? -8.166 -7.341 -11.090 1.00 96.38 194 ALA A CA 1
ATOM 1485 C C . ALA A 1 194 ? -7.629 -6.308 -12.094 1.00 96.38 194 ALA A C 1
ATOM 1487 O O . ALA A 1 194 ? -8.294 -5.310 -12.366 1.00 96.38 194 ALA A O 1
ATOM 1488 N N . LEU A 1 195 ? -6.430 -6.533 -12.640 1.00 97.38 195 LEU A N 1
ATOM 1489 C CA . LEU A 1 195 ? -5.751 -5.594 -13.521 1.00 97.38 195 LEU A CA 1
ATOM 1490 C C . LEU A 1 195 ? -5.995 -5.931 -14.992 1.00 97.38 195 LEU A C 1
ATOM 1492 O O . LEU A 1 195 ? -6.166 -7.085 -15.384 1.00 97.38 195 LEU A O 1
ATOM 1496 N N . ASN A 1 196 ? -5.929 -4.907 -15.841 1.00 97.12 196 ASN A N 1
ATOM 1497 C CA . ASN A 1 196 ? -5.851 -5.112 -17.281 1.00 97.12 196 ASN A CA 1
ATOM 1498 C C . ASN A 1 196 ? -4.460 -5.667 -17.634 1.00 97.12 196 ASN A C 1
ATOM 1500 O O . ASN A 1 196 ? -3.485 -4.917 -17.697 1.00 97.12 196 ASN A O 1
ATOM 1504 N N . ALA A 1 197 ? -4.382 -6.982 -17.849 1.00 96.00 197 ALA A N 1
ATOM 1505 C CA . ALA A 1 197 ? -3.132 -7.683 -18.133 1.00 96.00 197 ALA A CA 1
ATOM 1506 C C . ALA A 1 197 ? -2.407 -7.124 -19.367 1.00 96.00 197 ALA A C 1
ATOM 1508 O 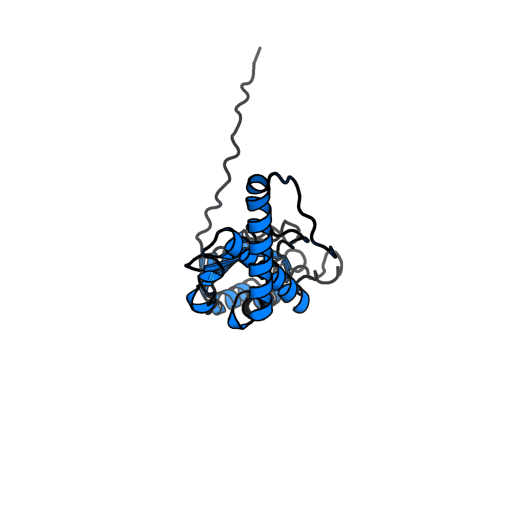O . ALA A 1 197 ? -1.199 -6.915 -19.313 1.00 96.00 197 ALA A O 1
ATOM 1509 N N . SER A 1 198 ? -3.133 -6.812 -20.446 1.00 96.94 198 SER A N 1
ATOM 1510 C CA . SER A 1 198 ? -2.542 -6.253 -21.668 1.00 96.94 198 SER A CA 1
ATOM 1511 C C . SER A 1 198 ? -1.920 -4.881 -21.423 1.00 96.94 198 SER A C 1
ATOM 1513 O O . SER A 1 198 ? -0.817 -4.612 -21.888 1.00 96.94 198 SER A O 1
ATOM 1515 N N . HIS A 1 199 ? -2.600 -4.024 -20.658 1.00 97.69 199 HIS A N 1
ATOM 1516 C CA . HIS A 1 199 ? -2.079 -2.705 -20.303 1.00 97.69 199 HIS A CA 1
ATOM 1517 C C . HIS A 1 199 ? -0.868 -2.798 -19.367 1.00 97.69 199 HIS A C 1
ATOM 1519 O O . HIS A 1 199 ? 0.117 -2.096 -19.572 1.00 97.69 199 HIS A O 1
ATOM 1525 N N . LEU A 1 200 ? -0.908 -3.699 -18.378 1.00 97.69 200 LEU A N 1
ATOM 1526 C CA . LEU A 1 200 ? 0.241 -3.972 -17.516 1.00 97.69 200 LEU A CA 1
ATOM 1527 C C . LEU A 1 200 ? 1.441 -4.451 -18.340 1.00 97.69 200 LEU A C 1
ATOM 1529 O O . LEU A 1 200 ? 2.537 -3.935 -18.165 1.00 97.69 200 LEU A O 1
ATOM 1533 N N . HIS A 1 201 ? 1.247 -5.410 -19.246 1.00 97.19 201 HIS A N 1
ATOM 1534 C CA . HIS A 1 201 ? 2.335 -5.936 -20.071 1.00 97.19 201 HIS A CA 1
ATOM 1535 C C . HIS A 1 201 ? 2.943 -4.836 -20.944 1.00 97.19 201 HIS A C 1
ATOM 1537 O O . HIS A 1 201 ? 4.145 -4.614 -20.862 1.00 97.19 201 HIS A O 1
ATOM 1543 N N . ALA A 1 202 ? 2.112 -4.074 -21.661 1.00 97.69 202 ALA A N 1
ATOM 1544 C CA . ALA A 1 202 ? 2.573 -2.952 -22.476 1.00 97.69 202 ALA A CA 1
ATOM 1545 C C . ALA A 1 202 ? 3.347 -1.903 -21.656 1.00 97.69 202 ALA A C 1
ATOM 1547 O O . ALA A 1 202 ? 4.349 -1.368 -22.123 1.00 97.69 202 ALA A O 1
ATOM 1548 N N . PHE A 1 203 ? 2.913 -1.627 -20.422 1.00 97.62 203 PHE A N 1
ATOM 1549 C CA . PHE A 1 203 ? 3.627 -0.723 -19.523 1.00 97.62 203 PHE A CA 1
ATOM 1550 C C . PHE A 1 203 ? 5.008 -1.268 -19.140 1.00 97.62 203 PHE A C 1
ATOM 1552 O O . PHE A 1 203 ? 5.994 -0.542 -19.216 1.00 97.62 203 PHE A O 1
ATOM 1559 N N . LEU A 1 204 ? 5.092 -2.541 -18.739 1.00 97.62 204 LEU A N 1
ATOM 1560 C CA . LEU A 1 204 ? 6.365 -3.164 -18.366 1.00 97.62 204 LEU A CA 1
ATOM 1561 C C . LEU A 1 204 ? 7.339 -3.207 -19.547 1.00 97.62 204 LEU A C 1
ATOM 1563 O O . LEU A 1 204 ? 8.504 -2.860 -19.372 1.00 97.62 204 LEU A O 1
ATOM 1567 N N . ASP A 1 205 ? 6.848 -3.593 -20.724 1.00 96.69 205 ASP A N 1
ATOM 1568 C CA . ASP A 1 205 ? 7.648 -3.695 -21.944 1.00 96.69 205 ASP A CA 1
ATOM 1569 C C . ASP A 1 205 ? 8.173 -2.311 -22.354 1.00 96.69 205 ASP A C 1
ATOM 1571 O O . ASP A 1 205 ? 9.363 -2.155 -22.595 1.00 96.69 205 ASP A O 1
ATOM 1575 N N . SER A 1 206 ? 7.339 -1.266 -22.285 1.00 96.19 206 SER A N 1
ATOM 1576 C CA . SER A 1 206 ? 7.769 0.106 -22.585 1.00 96.19 206 SER A CA 1
ATOM 1577 C C . SER A 1 206 ? 8.906 0.600 -21.683 1.00 96.19 206 SER A C 1
ATOM 1579 O O . SER A 1 206 ? 9.798 1.310 -22.151 1.00 96.19 206 SER A O 1
ATOM 1581 N N . ILE A 1 207 ? 8.891 0.256 -20.392 1.00 96.50 207 ILE A N 1
ATOM 1582 C CA . ILE A 1 207 ? 9.958 0.655 -19.462 1.00 96.50 207 ILE A CA 1
ATOM 1583 C C . ILE A 1 207 ? 11.224 -0.180 -19.676 1.00 96.50 207 ILE A C 1
ATOM 1585 O O . ILE A 1 207 ? 12.332 0.349 -19.579 1.00 96.50 207 ILE A O 1
ATOM 1589 N N . GLU A 1 208 ? 11.077 -1.466 -19.987 1.00 94.69 208 GLU A N 1
ATOM 1590 C CA . GLU A 1 208 ? 12.204 -2.335 -20.322 1.00 94.69 208 GLU A CA 1
ATOM 1591 C C . GLU A 1 208 ? 12.891 -1.901 -21.627 1.00 94.69 208 GLU A C 1
ATOM 1593 O O . GLU A 1 208 ? 14.117 -1.798 -21.653 1.00 94.69 208 GLU A O 1
ATOM 1598 N N . ASP A 1 209 ? 12.123 -1.532 -22.654 1.00 94.31 209 ASP A N 1
ATOM 1599 C CA . ASP A 1 209 ? 12.638 -0.993 -23.917 1.00 94.31 209 ASP A CA 1
ATOM 1600 C C . ASP A 1 209 ? 13.397 0.322 -23.704 1.00 94.31 209 ASP A C 1
ATOM 1602 O O . ASP A 1 209 ? 14.494 0.507 -24.233 1.00 94.31 209 ASP A O 1
ATOM 1606 N N . GLN A 1 210 ? 12.860 1.233 -22.884 1.00 92.88 210 GLN A N 1
ATOM 1607 C CA . GLN A 1 210 ? 13.546 2.485 -22.540 1.00 92.88 210 GLN A CA 1
ATOM 1608 C C . GLN A 1 210 ? 14.881 2.234 -21.828 1.00 92.88 210 GLN A C 1
ATOM 1610 O O . GLN A 1 210 ? 15.876 2.906 -22.116 1.00 92.88 210 GLN A O 1
ATOM 1615 N N . GLU A 1 211 ? 14.922 1.268 -20.908 1.00 94.19 211 GLU A N 1
ATOM 1616 C CA . GLU A 1 211 ? 16.155 0.879 -20.226 1.00 94.19 211 GLU A CA 1
ATOM 1617 C C . GLU A 1 211 ? 17.171 0.284 -21.199 1.00 94.19 211 GLU A C 1
ATOM 1619 O O . GLU A 1 211 ? 18.345 0.655 -21.159 1.00 94.19 211 GLU A O 1
ATOM 1624 N N . HIS A 1 212 ? 16.715 -0.599 -22.088 1.00 93.19 212 HIS A N 1
ATOM 1625 C CA . HIS A 1 212 ? 17.555 -1.231 -23.094 1.00 93.19 212 HIS A CA 1
ATOM 1626 C C . HIS A 1 212 ? 18.169 -0.195 -24.040 1.00 93.19 212 HIS A C 1
ATOM 1628 O O . HIS A 1 212 ? 19.391 -0.131 -24.162 1.00 93.19 212 HIS A O 1
ATOM 1634 N N . LEU A 1 213 ? 17.349 0.690 -24.618 1.00 93.19 213 LEU A N 1
ATOM 1635 C CA . LEU A 1 213 ? 17.814 1.767 -25.496 1.00 93.19 213 LEU A CA 1
ATOM 1636 C C . LEU A 1 213 ? 18.856 2.648 -24.806 1.00 93.19 213 LEU A C 1
ATOM 1638 O O . LEU A 1 213 ? 19.890 2.956 -25.395 1.00 93.19 213 LEU A O 1
ATOM 1642 N N . ARG A 1 214 ? 18.618 3.019 -23.541 1.00 93.19 214 ARG A N 1
ATOM 1643 C CA . ARG A 1 214 ? 19.545 3.846 -22.758 1.00 93.19 214 ARG A CA 1
ATOM 1644 C C . ARG A 1 214 ? 20.885 3.151 -22.516 1.00 93.19 214 ARG A C 1
ATOM 1646 O O . ARG A 1 214 ? 21.912 3.826 -22.512 1.00 93.19 214 ARG A O 1
ATOM 1653 N N . GLN A 1 215 ? 20.884 1.838 -22.298 1.00 93.62 215 GLN A N 1
ATOM 1654 C CA . GLN A 1 215 ? 22.110 1.056 -22.118 1.00 93.62 215 GLN A CA 1
ATOM 1655 C C . GLN A 1 215 ? 22.880 0.881 -23.433 1.00 93.62 215 GLN A C 1
ATOM 1657 O O . GLN A 1 215 ? 24.106 0.923 -23.414 1.00 93.62 215 GLN A O 1
ATOM 1662 N N . SER A 1 216 ? 22.182 0.769 -24.564 1.00 93.94 216 SER A N 1
ATOM 1663 C CA . SER A 1 216 ? 22.798 0.603 -25.885 1.00 93.94 216 SER A CA 1
ATOM 1664 C C . SER A 1 216 ? 23.395 1.885 -26.475 1.00 93.94 216 SER A C 1
ATOM 1666 O O . SER A 1 216 ? 24.149 1.802 -27.436 1.00 93.94 216 SER A O 1
ATOM 1668 N N . LEU A 1 217 ? 23.115 3.076 -25.930 1.00 94.12 217 LEU A N 1
ATOM 1669 C CA . LEU A 1 217 ? 23.626 4.338 -26.493 1.00 94.12 217 LEU A CA 1
ATOM 1670 C C . LEU A 1 217 ? 25.155 4.355 -26.640 1.00 94.12 217 LEU A C 1
ATOM 1672 O O . LEU A 1 217 ? 25.662 4.731 -27.695 1.00 94.12 217 LEU A O 1
ATOM 1676 N N . ALA A 1 218 ? 25.875 3.921 -25.601 1.00 92.94 218 ALA A N 1
ATOM 1677 C CA . ALA A 1 218 ? 27.337 3.935 -25.588 1.00 92.94 218 ALA A CA 1
ATOM 1678 C C . ALA A 1 218 ? 27.934 2.997 -26.647 1.00 92.94 218 ALA A C 1
ATOM 1680 O O . ALA A 1 218 ? 28.898 3.368 -27.309 1.00 92.94 218 ALA A O 1
ATOM 1681 N N . ASP A 1 219 ? 27.322 1.828 -26.853 1.00 94.31 219 ASP A N 1
ATOM 1682 C CA . ASP A 1 219 ? 27.748 0.848 -27.862 1.00 94.31 219 ASP A CA 1
ATOM 1683 C C . ASP A 1 219 ? 27.553 1.361 -29.299 1.00 94.31 219 ASP A C 1
ATOM 1685 O O . ASP A 1 219 ? 28.134 0.828 -30.243 1.00 94.31 219 ASP A O 1
ATOM 1689 N N . HIS A 1 220 ? 26.736 2.403 -29.465 1.00 93.06 220 HIS A N 1
ATOM 1690 C CA . HIS A 1 220 ? 26.440 3.053 -30.737 1.00 93.06 220 HIS A CA 1
ATOM 1691 C C . HIS A 1 220 ? 27.098 4.438 -30.879 1.00 93.06 220 HIS A C 1
ATOM 1693 O O . HIS A 1 220 ? 26.754 5.172 -31.805 1.00 93.06 220 HIS A O 1
ATOM 1699 N N . ASP A 1 221 ? 28.016 4.815 -29.980 1.00 94.75 221 ASP A N 1
ATOM 1700 C CA . ASP A 1 221 ? 28.645 6.145 -29.934 1.00 94.75 221 ASP A CA 1
ATOM 1701 C C . ASP A 1 221 ? 27.625 7.307 -29.846 1.00 94.75 221 ASP A C 1
ATOM 1703 O O . ASP A 1 221 ? 27.858 8.423 -30.321 1.00 94.75 221 ASP A O 1
ATOM 1707 N N . LEU A 1 222 ? 26.470 7.056 -29.220 1.00 94.06 222 LEU A N 1
ATOM 1708 C CA . LEU A 1 222 ? 25.403 8.033 -29.010 1.00 94.06 222 LEU A CA 1
ATOM 1709 C C . LEU A 1 222 ? 25.381 8.524 -27.557 1.00 94.06 222 LEU A C 1
ATOM 1711 O O . LEU A 1 222 ? 25.691 7.797 -26.617 1.00 94.06 222 LEU A O 1
ATOM 1715 N N . VAL A 1 223 ? 24.939 9.768 -27.361 1.00 90.75 223 VAL A N 1
ATOM 1716 C CA . VAL A 1 223 ? 24.692 10.353 -26.024 1.00 90.75 223 VAL A CA 1
ATOM 1717 C C . VAL A 1 223 ? 23.205 10.556 -25.728 1.00 90.75 223 VAL A C 1
ATOM 1719 O O . VAL A 1 223 ? 22.828 10.801 -24.585 1.00 90.75 223 VAL A O 1
ATOM 1722 N N . ALA A 1 224 ? 22.360 10.462 -26.755 1.00 89.69 224 ALA A N 1
ATOM 1723 C CA . ALA A 1 224 ? 20.914 10.583 -26.661 1.00 89.69 224 ALA A CA 1
ATOM 1724 C C . ALA A 1 224 ? 20.244 9.877 -27.847 1.00 89.69 224 ALA A C 1
ATOM 1726 O O . ALA A 1 224 ? 20.824 9.773 -28.928 1.00 89.69 224 ALA A O 1
ATOM 1727 N N . PHE A 1 225 ? 19.001 9.451 -27.638 1.00 90.31 225 PHE A N 1
ATOM 1728 C CA . PHE A 1 225 ? 18.098 8.958 -28.672 1.00 90.31 225 PHE A CA 1
ATOM 1729 C C . PHE A 1 225 ? 16.744 9.648 -28.494 1.00 90.31 225 PHE A C 1
ATOM 1731 O O . PHE A 1 225 ? 16.226 9.712 -27.379 1.00 90.31 225 PHE A O 1
ATOM 1738 N N . VAL A 1 226 ? 16.192 10.178 -29.584 1.00 90.12 226 VAL A N 1
ATOM 1739 C CA . VAL A 1 226 ? 14.860 10.790 -29.625 1.00 90.12 226 VAL A CA 1
ATOM 1740 C C . VAL A 1 226 ? 14.065 10.024 -30.668 1.00 90.12 226 VAL A C 1
ATOM 1742 O O . VAL A 1 226 ? 14.454 9.998 -31.833 1.00 90.12 226 VAL A O 1
ATOM 1745 N N . ALA A 1 227 ? 13.001 9.354 -30.233 1.00 88.62 227 ALA A N 1
ATOM 1746 C CA . ALA A 1 227 ? 12.147 8.592 -31.130 1.00 88.62 227 ALA A CA 1
ATOM 1747 C C . ALA A 1 227 ? 11.350 9.539 -32.037 1.00 88.62 227 ALA A C 1
ATOM 1749 O O . ALA A 1 227 ? 10.833 10.556 -31.575 1.00 88.62 227 ALA A O 1
ATOM 1750 N N . ASP A 1 228 ? 11.204 9.186 -33.311 1.00 87.44 228 ASP A N 1
ATOM 1751 C CA . ASP A 1 228 ? 10.367 9.956 -34.228 1.00 87.44 228 ASP A CA 1
ATOM 1752 C C . ASP A 1 228 ? 8.918 10.021 -33.715 1.00 87.44 228 ASP A C 1
ATOM 1754 O O . ASP A 1 228 ? 8.301 8.998 -33.411 1.00 87.44 228 ASP A O 1
ATOM 1758 N N . GLY A 1 229 ? 8.366 11.236 -33.634 1.00 84.50 229 GLY A N 1
ATOM 1759 C CA . GLY A 1 229 ? 6.998 11.479 -33.157 1.00 84.50 229 GLY A CA 1
ATOM 1760 C C . GLY A 1 229 ? 6.843 11.654 -31.641 1.00 84.50 229 GLY A C 1
ATOM 1761 O O . GLY A 1 229 ? 5.703 11.685 -31.174 1.00 84.50 229 GLY A O 1
ATOM 1762 N N . SER A 1 230 ? 7.949 11.768 -30.894 1.00 70.62 230 SER A N 1
ATOM 1763 C CA . SER A 1 230 ? 7.972 12.119 -29.462 1.00 70.62 230 SER A CA 1
ATOM 1764 C C . SER A 1 230 ? 7.524 13.547 -29.163 1.00 70.62 230 SER A C 1
ATOM 1766 O O . SER A 1 230 ? 7.922 14.442 -29.946 1.00 70.62 230 SER A O 1
#

Secondary structure (DSSP, 8-state):
--------------------EEEEHHHHHHHHHHTTTSBGGGGGGG-EEEE-SSSEEEEEE--SSTTSSPEEEEEEEEHHHH---GGGTSSHHHHHHHHHHHHHHHHHHHHHTTTTS------TTSEE---EE-----SS----SSEEE-SSEEEEEEEE---EETTEE-HHHHHHIIIIIHHHHHHHHS-GGGS-HHHHHHHHHHHHHHHHHHHHTGGGT-S----TT-

InterPro domains:
  IPR019195 ABC transporter, ATPase, putative [PTHR38149] (24-230)
  IPR046833 ATPase of the ABC class, N-terminal [PF20446] (27-192)

Radius of gyration: 21.86 Å; Cα contacts (8 Å, |Δi|>4): 393; chains: 1; bounding box: 53×46×71 Å

Organism: NCBI:txid1169539

Solvent-accessible surface area (backbone atoms only — not comparable to full-atom values): 12607 Å² total; per-residue (Å²): 142,85,81,85,82,85,78,83,77,75,88,68,82,82,76,77,85,67,78,69,40,76,48,39,38,67,54,51,35,53,49,29,44,70,41,41,66,34,60,39,55,61,57,53,80,60,29,21,43,27,43,59,80,72,32,34,43,30,35,79,39,60,37,72,42,84,85,46,70,56,16,37,34,38,41,37,25,39,31,94,63,20,55,67,59,62,84,50,48,72,45,72,63,29,29,31,39,42,26,39,51,37,36,52,38,38,50,51,36,32,52,76,67,53,28,60,54,59,48,70,86,60,59,85,70,23,61,37,44,55,21,48,46,58,75,77,77,69,96,68,83,54,83,60,79,42,26,46,72,62,93,64,30,40,35,40,39,36,32,34,30,67,24,22,42,55,61,22,23,33,12,62,60,38,24,42,39,64,64,49,51,45,55,54,30,45,56,54,26,62,24,46,90,53,48,62,60,69,60,51,48,54,53,33,50,53,53,45,51,53,51,48,55,63,65,47,27,64,85,67,80,38,95,77,84,80,65,92,92,114

Nearest PDB structures (foldseek):
  5d6a-assembly1_A  TM=9.449E-01  e=1.451E-12  Vibrio vulnificus YJ016
  4yj1-assembly1_A-2  TM=8.198E-01  e=2.629E-12  Trypanosoma brucei brucei TREU927
  4yix-assembly1_A-2  TM=8.303E-01  e=4.830E-11  Trypanosoma brucei brucei TREU927
  4yiy-assembly1_B  TM=8.092E-01  e=1.493E-10  Trypanosoma brucei brucei TREU927
  4yiy-assembly1_A  TM=8.171E-01  e=3.046E-10  Trypanosoma brucei brucei TREU927

Mean predicted aligned error: 7.8 Å

pLDDT: mean 87.72, std 17.56, range [30.95, 98.81]

Sequence (230 aa):
PGGGGWHQQQDEPMVDSYSSREGTGSQLADELRRLDGRPYPAYKDLIGSWNMGDFTLLLDKAQSDPYAPPSHFRVRVPQSVAKFPAAAYNSKIRNVALCDYLTRQLCQAVSAGGLDNAAENRGWHGSKGGDVRVETPGQHVIQRSAVVVNDQFVEARCTIALPAQGRSIEGHKAAQTLTQYLPHVVAKSLLYAALNASHLHAFLDSIEDQEHLRQSLADHDLVAFVADGS

Foldseek 3Di:
DDDDDDDPDDPDPPPPPDPADEEELVVLLVVLVVQFQPFQQCCSNNQHWYHLPQWIKGFPACARFLPGFFTKIKIKGWCVFQVDDCVCCVDPQSQLLLQLQLLQLLVVLLVVLVQQDWDPCPDLQDKTWSHKAADHDDPDRDRDPQWGDDNTTIMGMIGTSQIDGNRGHNSNSNSCSPNPSVVSSCVCRRHPVNDDVVVSVVSSVVSVVVVVVCVCQVVVVHPDDDDPPD